Protein AF-A0A9P3JX41-F1 (afdb_monomer)

Nearest PDB structures (foldseek):
  5m6g-assembly1_A  TM=9.478E-01  e=2.295E-30  Saccharopolyspora erythraea D
  8hj8-assembly1_A  TM=9.233E-01  e=1.508E-27  Hordeum vulgare
  8xrv-assembly2_F  TM=9.085E-01  e=3.611E-22  Cellulosimicrobium
  8xrt-assembly2_B  TM=9.098E-01  e=1.487E-21  Cellulosimicrobium
  8xrx-assembly2_C  TM=9.054E-01  e=4.300E-21  Cellulosimicrobium cellulans

Radius of gyration: 18.57 Å; Cα contacts (8 Å, |Δi|>4): 581; chains: 1; bounding box: 45×46×49 Å

Solvent-accessible surface area (backbone atoms only — not comparable to full-atom values): 14270 Å² total; per-residue (Å²): 126,58,70,62,46,51,53,12,52,73,38,70,43,51,59,83,79,49,69,92,63,63,53,45,36,78,48,40,38,25,26,38,30,28,58,93,82,49,55,50,90,92,49,67,65,36,55,64,44,38,23,53,50,44,50,51,52,38,58,37,18,50,68,34,98,80,40,59,70,47,47,41,36,32,57,42,68,33,21,36,69,61,45,60,90,49,65,75,54,70,42,30,32,56,49,36,71,63,69,42,39,68,58,38,18,53,51,28,26,54,32,33,53,57,36,46,66,24,60,39,44,30,33,59,24,40,49,43,31,35,31,73,34,82,71,17,87,61,38,55,50,8,30,34,63,47,44,66,62,21,28,51,38,37,44,24,29,44,46,10,19,54,59,24,77,51,60,91,84,84,52,97,54,65,50,59,27,40,26,16,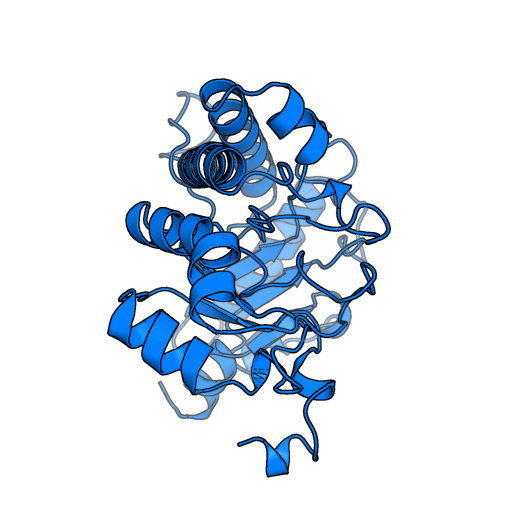44,26,39,44,68,43,55,28,50,14,63,84,16,37,78,65,31,46,18,73,76,56,68,69,57,50,48,69,48,42,38,51,28,54,56,49,32,50,74,76,60,47,42,27,37,27,33,18,71,18,18,50,74,82,43,42,33,82,75,31,57,60,58,65,38,53,42,40,38,59,71,68,53,51,80,56,48,80,41,77,44,88,73,44,73,74,77,44,81,73,52,79,80,70,70,108

Foldseek 3Di:
DDPQLVVLLQDEEEPVVPPPDLCCQVRNHQEYEQEVLRAQPVDPLALV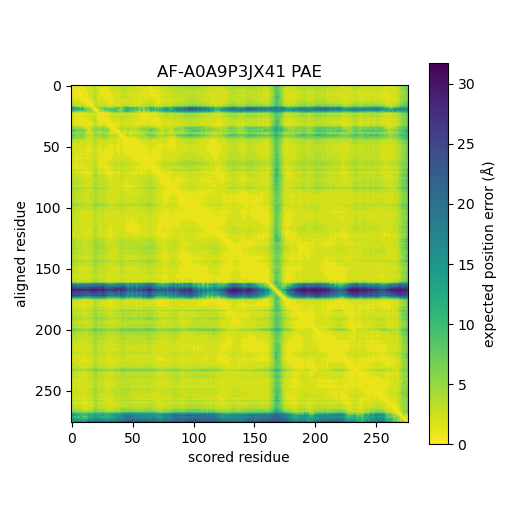SLQVSQVVSQVSNCVHPVSRGHAYEYAQQQASVNGPPTDGHQALCVVLVVLDLQVLLVSLLSRLVSCVSSVHAAYADDALAQAPAPVAPCCSSANYNANVSSLSNRLSSQNSQAAHAPPPDDDDGGRHHQYEYDEPWDQNQADNNDHLHEREDDPVVRCVGTVNSVLSCQVSPHQEYEYGSHHYVPHGRVLPCCRVPVVNCPVSVRDHYYHYDDVSVVVDPDDPVVSD

pLDDT: mean 94.22, std 10.04, range [45.09, 98.88]

Structure (mmCIF, N/CA/C/O backbone):
data_AF-A0A9P3JX41-F1
#
_entry.id   AF-A0A9P3JX41-F1
#
loop_
_atom_site.group_PDB
_atom_site.id
_atom_site.type_symbol
_atom_site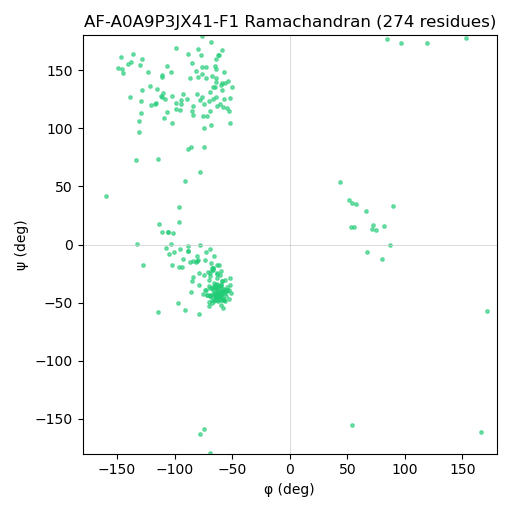.label_atom_id
_atom_site.label_alt_id
_atom_site.label_comp_id
_atom_site.label_asym_id
_atom_site.label_entity_id
_atom_site.label_seq_id
_atom_site.pdbx_PDB_ins_code
_atom_site.Cartn_x
_atom_site.Cartn_y
_atom_site.Cartn_z
_atom_site.occupancy
_atom_site.B_iso_or_equiv
_atom_site.auth_seq_id
_atom_site.auth_comp_id
_atom_site.auth_asym_id
_atom_site.auth_atom_id
_atom_site.pdbx_PDB_model_num
ATOM 1 N N . MET A 1 1 ? -9.250 -15.776 -19.544 1.00 96.69 1 MET A N 1
ATOM 2 C CA . MET A 1 1 ? -8.260 -16.315 -18.594 1.00 96.69 1 MET A CA 1
ATOM 3 C C . MET A 1 1 ? -8.758 -17.656 -18.082 1.00 96.69 1 MET A C 1
ATOM 5 O O . MET A 1 1 ? -9.948 -17.727 -17.771 1.00 96.69 1 MET A O 1
ATOM 9 N N . THR A 1 2 ? -7.908 -18.683 -18.025 1.00 98.25 2 THR A N 1
ATOM 10 C CA . THR A 1 2 ? -8.185 -19.945 -17.311 1.00 98.25 2 THR A CA 1
ATOM 11 C C . THR A 1 2 ? -8.221 -19.707 -15.796 1.00 98.25 2 THR A C 1
ATOM 13 O O . THR A 1 2 ? -7.977 -18.587 -15.342 1.00 98.25 2 THR A O 1
ATOM 16 N N . VAL A 1 3 ? -8.569 -20.726 -15.004 1.00 98.12 3 VAL A N 1
ATOM 17 C CA . VAL A 1 3 ? -8.543 -20.612 -13.536 1.00 98.12 3 VAL A CA 1
ATOM 18 C C . VAL A 1 3 ? -7.112 -20.383 -13.050 1.00 98.12 3 VAL A C 1
ATOM 20 O O . VAL A 1 3 ? -6.885 -19.473 -12.265 1.00 98.12 3 VAL A O 1
ATOM 23 N N . GLU A 1 4 ? -6.145 -21.115 -13.594 1.00 97.88 4 GLU A N 1
ATOM 24 C CA . GLU A 1 4 ? -4.721 -21.010 -13.261 1.00 97.88 4 GLU A CA 1
ATOM 25 C C . GLU A 1 4 ? -4.175 -19.620 -13.597 1.00 97.88 4 GLU A C 1
ATOM 27 O O . GLU A 1 4 ? -3.482 -19.018 -12.786 1.00 97.88 4 GLU A O 1
ATOM 32 N N . GLU A 1 5 ? -4.549 -19.059 -14.753 1.00 98.25 5 GLU A N 1
ATOM 33 C CA . GLU A 1 5 ? -4.181 -17.687 -15.118 1.00 98.25 5 GLU A CA 1
ATOM 34 C C . GLU A 1 5 ? -4.795 -16.661 -14.149 1.00 98.25 5 GLU A C 1
ATOM 36 O O . GLU A 1 5 ? -4.151 -15.668 -13.827 1.00 98.25 5 GLU A O 1
ATOM 41 N N . LYS A 1 6 ? -6.031 -16.872 -13.668 1.00 98.44 6 LYS A N 1
ATOM 42 C CA . LYS A 1 6 ? -6.664 -15.983 -12.673 1.00 98.44 6 LYS A CA 1
ATOM 43 C C . LYS A 1 6 ? -5.990 -16.088 -11.306 1.00 98.44 6 LYS A C 1
ATOM 45 O O . LYS A 1 6 ? -5.730 -15.055 -10.700 1.00 98.44 6 LYS A O 1
ATOM 50 N N . VAL A 1 7 ? -5.692 -17.304 -10.846 1.00 97.88 7 VAL A N 1
ATOM 51 C CA . VAL A 1 7 ? -4.970 -17.546 -9.586 1.00 97.88 7 VAL A CA 1
ATOM 52 C C . VAL A 1 7 ? -3.575 -16.931 -9.652 1.00 97.88 7 VAL A C 1
ATOM 54 O O . VAL A 1 7 ? -3.198 -16.212 -8.735 1.00 97.88 7 VAL A O 1
ATOM 57 N N . GLY A 1 8 ? -2.856 -17.102 -10.765 1.00 97.81 8 GLY A N 1
ATOM 58 C CA . GLY A 1 8 ? -1.552 -16.473 -10.980 1.00 97.81 8 GLY A CA 1
ATOM 59 C C . GLY A 1 8 ? -1.597 -14.950 -10.831 1.00 97.81 8 GLY A C 1
ATOM 60 O O . GLY A 1 8 ? -0.717 -14.373 -10.197 1.00 97.81 8 GLY A O 1
ATOM 61 N N . GLN A 1 9 ? -2.665 -14.292 -11.303 1.00 98.25 9 GLN A N 1
ATOM 62 C CA . GLN A 1 9 ? -2.853 -12.847 -11.106 1.00 98.25 9 GLN A CA 1
ATOM 63 C C . GLN A 1 9 ? -3.113 -12.429 -9.651 1.00 98.25 9 GLN A C 1
ATOM 65 O O . GLN A 1 9 ? -2.898 -11.268 -9.312 1.00 98.25 9 GLN A O 1
ATOM 70 N N . MET A 1 10 ? -3.556 -13.346 -8.790 1.00 97.75 10 MET A N 1
ATOM 71 C CA . MET A 1 10 ? -3.749 -13.105 -7.355 1.00 97.75 10 MET A CA 1
ATOM 72 C C . MET A 1 10 ? -2.485 -13.391 -6.531 1.00 97.75 10 MET A C 1
ATOM 74 O O . MET A 1 10 ? -2.470 -13.130 -5.331 1.00 97.75 10 MET A O 1
ATOM 78 N N . MET A 1 11 ? -1.426 -13.917 -7.155 1.00 96.38 11 MET A N 1
ATOM 79 C CA . MET A 1 11 ? -0.161 -14.217 -6.492 1.00 96.38 11 MET A CA 1
ATOM 80 C C . MET A 1 11 ? 0.808 -13.041 -6.604 1.00 96.38 11 MET A C 1
ATOM 82 O O . MET A 1 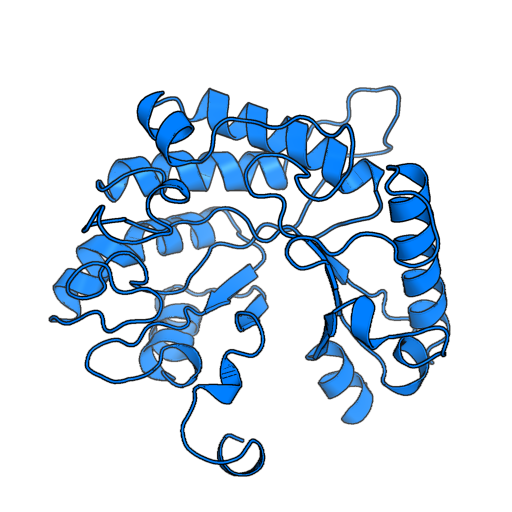11 ? 1.106 -12.556 -7.700 1.00 96.38 11 MET A O 1
ATOM 86 N N . GLN A 1 12 ? 1.355 -12.643 -5.457 1.00 97.56 12 GLN A N 1
ATOM 87 C CA . GLN A 1 12 ? 2.515 -11.770 -5.367 1.00 97.56 12 GLN A CA 1
ATOM 88 C C . GLN A 1 12 ? 3.663 -12.541 -4.718 1.00 97.56 12 GLN A C 1
ATOM 90 O O . GLN A 1 12 ? 3.518 -13.053 -3.611 1.00 97.56 12 GLN A O 1
ATOM 95 N N . ILE A 1 13 ? 4.790 -12.647 -5.421 1.00 95.75 13 ILE A N 1
ATOM 96 C CA . ILE A 1 13 ? 5.937 -13.449 -4.984 1.00 95.75 13 ILE A CA 1
ATOM 97 C C . ILE A 1 13 ? 7.128 -12.538 -4.723 1.00 95.75 13 ILE A C 1
ATOM 99 O O . ILE A 1 13 ? 7.444 -11.670 -5.533 1.00 95.75 13 ILE A O 1
ATOM 103 N N . ASP A 1 14 ? 7.818 -12.732 -3.606 1.00 95.06 14 ASP A N 1
ATOM 104 C CA . ASP A 1 14 ? 9.077 -12.034 -3.377 1.00 95.06 14 ASP A CA 1
ATOM 105 C C . ASP A 1 14 ? 10.126 -12.483 -4.393 1.00 95.06 14 ASP A C 1
ATOM 107 O O . ASP A 1 14 ? 10.293 -13.680 -4.651 1.00 95.06 14 ASP A O 1
ATOM 111 N N . GLN A 1 15 ? 10.862 -11.524 -4.953 1.00 94.44 15 GLN A N 1
ATOM 112 C CA . GLN A 1 15 ? 11.893 -11.796 -5.953 1.00 94.44 15 GLN A CA 1
ATOM 113 C C . GLN A 1 15 ? 12.889 -12.867 -5.497 1.00 94.44 15 GLN A C 1
ATOM 115 O O . GLN A 1 15 ? 13.385 -13.639 -6.322 1.00 94.44 15 GLN A O 1
ATOM 120 N N . ARG A 1 16 ? 13.123 -12.990 -4.182 1.00 92.12 16 ARG A N 1
ATOM 121 C CA . ARG A 1 16 ? 14.070 -13.955 -3.639 1.00 92.12 16 ARG A CA 1
ATOM 122 C C . ARG A 1 16 ? 13.642 -15.402 -3.776 1.00 92.12 16 ARG A C 1
ATOM 124 O O . ARG A 1 16 ? 14.507 -16.271 -3.852 1.00 92.12 16 ARG A O 1
ATOM 131 N N . ALA A 1 17 ? 12.343 -15.656 -3.884 1.00 91.25 17 ALA A N 1
ATOM 132 C CA . ALA A 1 17 ? 11.800 -16.993 -4.079 1.00 91.25 17 ALA A CA 1
ATOM 133 C C . ALA A 1 17 ? 11.793 -17.437 -5.555 1.00 91.25 17 ALA A C 1
ATOM 135 O O . ALA A 1 17 ? 11.611 -18.619 -5.842 1.00 91.25 17 ALA A O 1
ATOM 136 N N . LEU A 1 18 ? 11.985 -16.522 -6.512 1.00 87.44 18 LEU A N 1
ATOM 137 C CA . LEU A 1 18 ? 11.836 -16.837 -7.938 1.00 87.44 18 LEU A CA 1
ATOM 138 C C . LEU A 1 18 ? 13.045 -17.569 -8.540 1.00 87.44 18 LEU A C 1
ATOM 140 O O . LEU A 1 18 ? 12.883 -18.300 -9.521 1.00 87.44 18 LEU A O 1
ATOM 144 N N . GLY A 1 19 ? 14.235 -17.410 -7.952 1.00 74.12 19 GLY A N 1
ATOM 145 C CA . GLY A 1 19 ? 15.479 -17.982 -8.473 1.00 74.12 19 GLY A CA 1
ATOM 146 C C . GLY A 1 19 ? 15.754 -17.597 -9.936 1.00 74.12 19 GLY A C 1
ATOM 147 O O . GLY A 1 19 ? 15.275 -16.581 -10.439 1.00 74.12 19 GLY A O 1
ATOM 148 N N . LEU A 1 20 ? 16.530 -18.423 -10.649 1.00 70.88 20 LEU A N 1
ATOM 149 C CA . LEU A 1 20 ? 16.879 -18.189 -12.062 1.00 70.88 20 LEU A CA 1
ATOM 150 C C . LEU A 1 20 ? 15.868 -18.781 -13.065 1.00 70.88 20 LEU A C 1
ATOM 152 O O . LEU A 1 20 ? 16.005 -18.563 -14.268 1.00 70.88 20 LEU A O 1
ATOM 156 N N . GLY A 1 21 ? 14.861 -19.523 -12.595 1.00 77.50 21 GLY A N 1
ATOM 157 C CA . GLY A 1 21 ? 13.902 -20.234 -13.445 1.00 77.50 21 GLY A CA 1
ATOM 158 C C . GLY A 1 21 ? 12.837 -19.345 -14.100 1.00 77.50 21 GLY A C 1
ATOM 159 O O . GLY A 1 21 ? 12.761 -18.134 -13.876 1.00 77.50 21 GLY A O 1
ATOM 160 N N . ASP A 1 22 ? 11.963 -19.974 -14.889 1.00 84.06 22 ASP A N 1
ATOM 161 C CA . ASP A 1 22 ? 10.832 -19.332 -15.581 1.00 84.06 22 ASP A CA 1
ATOM 162 C C . ASP A 1 22 ? 9.508 -19.461 -14.796 1.00 84.06 22 ASP A C 1
ATOM 164 O O . ASP A 1 22 ? 8.426 -19.507 -15.381 1.00 84.06 22 ASP A O 1
ATOM 168 N N . ASN A 1 23 ? 9.579 -19.479 -13.458 1.00 92.19 23 ASN A N 1
ATOM 169 C CA . ASN A 1 23 ? 8.417 -19.620 -12.566 1.00 92.19 23 ASN A CA 1
ATOM 170 C C . ASN A 1 23 ? 7.326 -18.568 -12.834 1.00 92.19 23 ASN A C 1
ATOM 172 O O . ASN A 1 23 ? 6.144 -18.897 -12.806 1.00 92.19 23 ASN A O 1
ATOM 176 N N . ILE A 1 24 ? 7.708 -17.329 -13.171 1.00 96.06 24 ILE A N 1
ATOM 177 C CA . ILE A 1 24 ? 6.756 -16.273 -13.564 1.00 96.06 24 ILE A CA 1
ATOM 178 C C . ILE A 1 24 ? 5.892 -16.725 -14.750 1.00 96.06 24 ILE A C 1
ATOM 180 O O . ILE A 1 24 ? 4.670 -16.606 -14.707 1.00 96.06 24 ILE A O 1
ATOM 184 N N . THR A 1 25 ? 6.523 -17.264 -15.796 1.00 96.75 25 THR A N 1
ATOM 185 C CA . THR A 1 25 ? 5.834 -17.732 -17.004 1.00 96.75 25 THR A CA 1
ATOM 186 C C . THR A 1 25 ? 5.008 -18.981 -16.714 1.00 96.75 25 THR A C 1
ATOM 188 O O . THR A 1 25 ? 3.866 -19.074 -17.156 1.00 96.75 25 THR A O 1
ATOM 191 N N . ALA A 1 26 ? 5.583 -19.938 -15.977 1.00 95.62 26 ALA A N 1
ATOM 192 C CA . ALA A 1 26 ? 4.968 -21.233 -15.699 1.00 95.62 26 ALA A CA 1
ATOM 193 C C . ALA A 1 26 ? 3.690 -21.119 -14.852 1.00 95.62 26 ALA A C 1
ATOM 195 O O . ALA A 1 26 ? 2.747 -21.876 -15.072 1.00 95.62 26 ALA A O 1
ATOM 196 N N . TYR A 1 27 ? 3.654 -20.161 -13.920 1.00 96.44 27 TYR A N 1
ATOM 197 C CA . TYR A 1 27 ? 2.548 -19.973 -12.976 1.00 96.44 27 TYR A CA 1
ATOM 198 C C . TYR A 1 27 ? 1.726 -18.702 -13.225 1.00 96.44 27 TYR A C 1
ATOM 200 O O . TYR A 1 27 ? 0.891 -18.346 -12.400 1.00 96.44 27 TYR A O 1
ATOM 208 N N . TYR A 1 28 ? 1.934 -18.018 -14.358 1.00 97.56 28 TYR A N 1
ATOM 209 C CA . TYR A 1 28 ? 1.178 -16.817 -14.746 1.00 97.56 28 TYR A CA 1
ATOM 210 C C . TYR A 1 28 ? 1.177 -15.712 -13.671 1.00 97.56 28 TYR A C 1
ATOM 212 O O . TYR A 1 28 ? 0.167 -15.026 -13.482 1.00 97.56 28 TYR A O 1
ATOM 220 N N . ILE A 1 29 ? 2.298 -15.567 -12.955 1.00 97.94 29 ILE A N 1
ATOM 221 C CA . ILE A 1 29 ? 2.428 -14.693 -11.781 1.00 97.94 29 ILE A CA 1
ATOM 222 C C . ILE A 1 29 ? 2.079 -13.245 -12.148 1.00 97.94 29 ILE A C 1
ATOM 224 O O . ILE A 1 29 ? 2.661 -12.675 -13.071 1.00 97.94 29 ILE A O 1
ATOM 228 N N . GLY A 1 30 ? 1.132 -12.654 -11.417 1.00 97.69 30 GLY A N 1
ATOM 229 C CA . GLY A 1 30 ? 0.654 -11.289 -11.644 1.00 97.69 30 GLY A CA 1
ATOM 230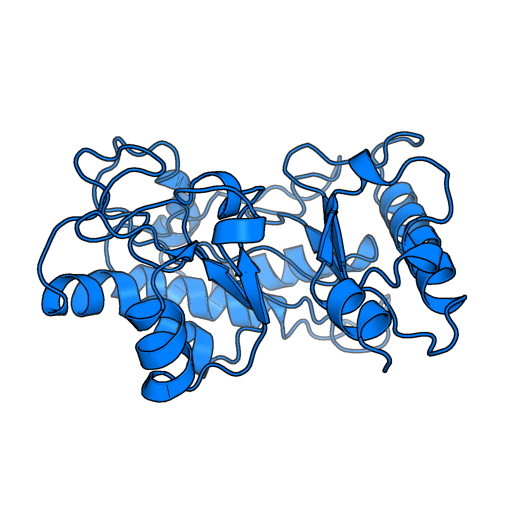 C C . GLY A 1 30 ? 1.509 -10.217 -10.995 1.00 97.69 30 GLY A C 1
ATOM 231 O O . GLY A 1 30 ? 1.577 -9.099 -11.506 1.00 97.69 30 GLY A O 1
ATOM 232 N N . SER A 1 31 ? 2.184 -10.534 -9.890 1.00 98.44 31 SER A N 1
ATOM 233 C CA . SER A 1 31 ? 3.012 -9.556 -9.197 1.00 98.44 31 SER A CA 1
ATOM 234 C C . SER A 1 31 ? 4.272 -10.153 -8.580 1.00 98.44 31 SER A C 1
ATOM 236 O O . SER A 1 31 ? 4.308 -11.299 -8.135 1.00 98.44 31 SER A O 1
ATOM 238 N N . VAL A 1 32 ? 5.322 -9.337 -8.546 1.00 98.00 32 VAL A N 1
ATOM 239 C CA . VAL A 1 32 ? 6.568 -9.611 -7.828 1.00 98.00 32 VAL A CA 1
ATOM 240 C C . VAL A 1 32 ? 6.811 -8.464 -6.857 1.00 98.00 32 VAL A C 1
ATOM 242 O O . VAL A 1 32 ? 6.421 -7.333 -7.151 1.00 98.00 32 VAL A O 1
ATOM 245 N N . LEU A 1 33 ? 7.441 -8.731 -5.716 1.00 97.62 33 LEU A N 1
ATOM 246 C CA . LEU A 1 33 ? 7.858 -7.672 -4.804 1.00 97.62 33 LEU A CA 1
ATOM 247 C C . LEU A 1 33 ? 9.329 -7.755 -4.394 1.00 97.62 33 LEU A C 1
ATOM 249 O O . LEU A 1 33 ? 9.946 -8.822 -4.412 1.00 97.62 33 LEU A O 1
ATOM 253 N N . SER A 1 34 ? 9.843 -6.616 -3.940 1.00 96.38 34 SER A N 1
ATOM 254 C CA . SER A 1 34 ? 11.007 -6.533 -3.063 1.00 96.38 34 SER A CA 1
ATOM 255 C C . SER A 1 34 ? 10.563 -6.090 -1.673 1.00 96.38 34 SER A C 1
ATOM 257 O O . SER A 1 34 ? 10.212 -4.922 -1.492 1.00 96.38 34 SER A O 1
ATOM 259 N N . GLY A 1 35 ? 10.596 -7.001 -0.695 1.00 89.25 35 GLY A N 1
ATOM 260 C CA . GLY A 1 35 ? 10.432 -6.627 0.715 1.00 89.25 35 GLY A CA 1
ATOM 261 C C . GLY A 1 35 ? 11.634 -5.835 1.248 1.00 89.25 35 GLY A C 1
ATOM 262 O O . GLY A 1 35 ? 12.610 -5.599 0.530 1.00 89.25 35 GLY A O 1
ATOM 263 N N . GLY A 1 36 ? 11.601 -5.453 2.528 1.00 87.94 36 GLY A N 1
ATOM 264 C CA . GLY A 1 36 ? 12.732 -4.793 3.194 1.00 87.94 36 GLY A CA 1
ATOM 265 C C . GLY A 1 36 ? 14.049 -5.566 3.025 1.00 87.94 36 GLY A C 1
ATOM 266 O O . GLY A 1 36 ? 14.121 -6.765 3.305 1.00 87.94 36 GLY A O 1
ATOM 267 N N . GLY A 1 37 ? 15.088 -4.890 2.522 1.00 87.94 37 GLY A N 1
ATOM 268 C CA . GLY A 1 37 ? 16.377 -5.514 2.200 1.00 87.94 37 GLY A CA 1
ATOM 269 C C . GLY A 1 37 ? 16.347 -6.429 0.967 1.00 87.94 37 GLY A C 1
ATOM 270 O O . GLY A 1 37 ? 17.269 -7.210 0.756 1.00 87.94 37 GLY A O 1
ATOM 271 N N . GLY A 1 38 ? 15.300 -6.378 0.146 1.00 88.50 38 GLY A N 1
ATOM 272 C CA . GLY A 1 38 ? 15.195 -7.140 -1.095 1.00 88.50 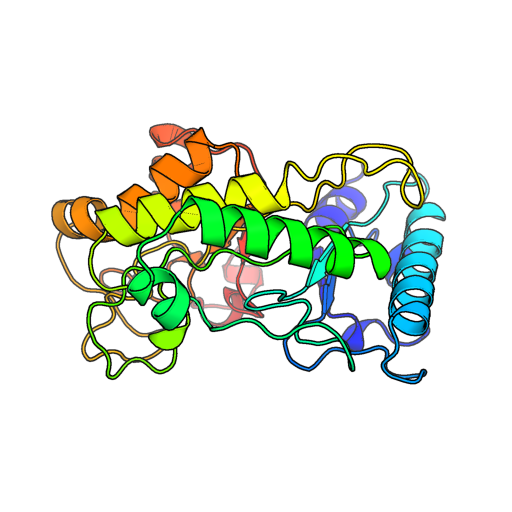38 GLY A CA 1
ATOM 273 C C . GLY A 1 38 ? 15.794 -6.393 -2.285 1.00 88.50 38 GLY A C 1
ATOM 274 O O . GLY A 1 38 ? 15.051 -5.800 -3.058 1.00 88.50 38 GLY A O 1
ATOM 275 N N . TRP A 1 39 ? 17.112 -6.445 -2.480 1.00 92.69 39 TRP A N 1
ATOM 276 C CA . TRP A 1 39 ? 17.781 -5.914 -3.684 1.00 92.69 39 TRP A CA 1
ATOM 277 C C . TRP A 1 39 ? 18.103 -7.031 -4.706 1.00 92.69 39 TRP A C 1
ATOM 279 O O . TRP A 1 39 ? 17.980 -8.215 -4.366 1.00 92.69 39 TRP A O 1
ATOM 289 N N . PRO A 1 40 ? 18.511 -6.704 -5.953 1.00 93.75 40 PRO A N 1
ATOM 290 C CA . PRO A 1 40 ? 18.912 -7.696 -6.951 1.00 93.75 40 PRO A CA 1
ATOM 291 C C . PRO A 1 40 ? 19.986 -8.658 -6.420 1.00 93.75 40 PRO A C 1
ATOM 293 O O . PRO A 1 40 ? 21.106 -8.251 -6.130 1.00 93.75 40 PRO A O 1
ATOM 296 N N . GLN A 1 41 ? 19.668 -9.949 -6.293 1.00 87.75 41 GLN A N 1
ATOM 297 C CA . GLN A 1 41 ? 20.557 -10.909 -5.614 1.00 87.75 41 GLN A CA 1
ATOM 298 C C . GLN A 1 41 ? 21.851 -11.234 -6.362 1.00 87.75 41 GLN A C 1
ATOM 300 O O . GLN A 1 41 ? 22.844 -11.616 -5.748 1.00 87.75 41 GLN A O 1
ATOM 305 N N . TYR A 1 42 ? 21.832 -11.115 -7.688 1.00 86.50 42 TYR A N 1
ATOM 306 C CA . TYR A 1 42 ? 22.934 -11.526 -8.562 1.00 86.50 42 TYR A CA 1
ATOM 307 C C . TYR A 1 42 ? 23.600 -10.336 -9.262 1.00 86.50 42 TYR A C 1
ATOM 309 O O . TYR A 1 42 ? 24.290 -10.512 -10.264 1.00 86.50 42 TYR A O 1
ATOM 317 N N . ALA A 1 43 ? 23.378 -9.122 -8.753 1.00 92.12 43 ALA A N 1
ATOM 318 C CA . ALA A 1 43 ? 23.920 -7.886 -9.299 1.00 92.12 43 ALA A CA 1
ATOM 319 C C . ALA A 1 43 ? 24.222 -6.878 -8.170 1.00 92.12 43 ALA A C 1
ATOM 321 O O . ALA A 1 43 ? 23.698 -7.015 -7.063 1.00 92.12 43 ALA A O 1
ATOM 322 N N . PRO A 1 44 ? 25.066 -5.859 -8.415 1.00 95.69 44 PRO A N 1
ATOM 323 C CA . PRO A 1 44 ? 25.245 -4.757 -7.474 1.00 95.69 44 PRO A CA 1
ATOM 324 C C . PRO A 1 44 ? 23.915 -4.053 -7.172 1.00 95.69 44 PRO A C 1
ATOM 326 O O . PRO A 1 44 ? 23.058 -3.945 -8.046 1.00 95.69 44 PRO A O 1
ATOM 329 N N . ASN A 1 45 ? 23.747 -3.521 -5.959 1.00 97.44 45 ASN A N 1
ATOM 330 C CA . ASN A 1 45 ? 22.584 -2.696 -5.630 1.00 97.44 45 ASN A CA 1
ATOM 331 C C . ASN A 1 45 ? 22.744 -1.310 -6.279 1.00 97.44 45 ASN A C 1
ATOM 333 O O . ASN A 1 45 ? 23.265 -0.391 -5.659 1.00 97.44 45 ASN A O 1
ATOM 337 N N . THR A 1 46 ? 22.371 -1.178 -7.550 1.00 97.94 46 THR A N 1
ATOM 338 C CA . THR A 1 46 ? 22.379 0.089 -8.298 1.00 97.94 46 THR A CA 1
ATOM 339 C C . THR A 1 46 ? 21.036 0.298 -8.995 1.00 97.94 46 THR A C 1
ATOM 341 O O . THR A 1 46 ? 20.381 -0.688 -9.341 1.00 97.94 46 THR A O 1
ATOM 344 N N . PRO A 1 47 ? 20.622 1.547 -9.283 1.00 97.12 47 PRO A N 1
ATOM 345 C CA . PRO A 1 47 ? 19.362 1.804 -9.985 1.00 97.12 47 PRO A CA 1
ATOM 346 C C . PRO A 1 47 ? 19.218 1.036 -11.310 1.00 97.12 47 PRO A C 1
ATOM 348 O O . PRO A 1 47 ? 18.151 0.498 -11.595 1.00 97.12 47 PRO A O 1
ATOM 351 N N . SER A 1 48 ? 20.304 0.916 -12.086 1.00 97.50 48 SER A N 1
ATOM 352 C CA . SER A 1 48 ? 20.315 0.157 -13.343 1.00 97.50 48 SER A CA 1
ATOM 353 C C . SER A 1 48 ? 20.094 -1.341 -13.133 1.00 97.50 48 SER A C 1
ATOM 355 O O . SER A 1 48 ? 19.296 -1.937 -13.843 1.00 97.50 48 SER A O 1
ATOM 357 N N . ALA A 1 49 ? 20.730 -1.945 -12.124 1.00 97.69 49 ALA A N 1
ATOM 358 C CA . ALA A 1 49 ? 20.555 -3.365 -11.826 1.00 97.69 49 ALA A CA 1
ATOM 359 C C . ALA A 1 49 ? 19.125 -3.690 -11.367 1.00 97.69 49 ALA A C 1
ATOM 361 O O . ALA A 1 49 ? 18.612 -4.771 -11.652 1.00 97.69 49 ALA A O 1
ATOM 362 N N . TRP A 1 50 ? 18.468 -2.756 -10.673 1.00 97.75 50 TRP A N 1
ATOM 363 C CA . TRP A 1 50 ? 17.045 -2.876 -10.366 1.00 97.75 50 TRP A CA 1
ATOM 364 C C . TRP A 1 50 ? 16.183 -2.819 -11.629 1.00 97.75 50 TRP A C 1
ATOM 366 O O . TRP A 1 50 ? 15.348 -3.702 -11.813 1.00 97.75 50 TRP A O 1
ATOM 376 N N . ALA A 1 51 ? 16.412 -1.835 -12.506 1.00 97.19 51 ALA A N 1
ATOM 377 C CA . ALA A 1 51 ? 15.688 -1.726 -13.772 1.00 97.19 51 ALA A CA 1
ATOM 378 C C . ALA A 1 51 ? 15.847 -2.996 -14.627 1.00 97.19 51 ALA A C 1
ATOM 380 O O . ALA A 1 51 ? 14.846 -3.579 -15.039 1.00 97.19 51 ALA A O 1
ATOM 381 N N . ASP A 1 52 ? 17.078 -3.495 -14.783 1.00 97.12 52 ASP A N 1
ATOM 382 C CA . ASP A 1 52 ? 17.378 -4.731 -15.515 1.00 97.12 52 ASP A CA 1
ATOM 383 C C . ASP A 1 52 ? 16.655 -5.952 -14.916 1.00 97.12 52 ASP A C 1
ATOM 385 O O . ASP A 1 52 ? 16.136 -6.804 -15.643 1.00 97.12 52 ASP A O 1
ATOM 389 N N . MET A 1 53 ? 16.597 -6.052 -13.582 1.00 96.56 53 MET A N 1
ATOM 390 C CA . MET A 1 53 ? 15.879 -7.123 -12.885 1.00 96.56 53 MET A CA 1
ATOM 391 C C . MET A 1 53 ? 14.368 -7.055 -13.152 1.00 96.56 53 MET A C 1
ATOM 393 O O . MET A 1 53 ? 13.757 -8.077 -13.479 1.00 96.56 53 MET A O 1
ATOM 397 N N . VAL A 1 54 ? 13.760 -5.871 -13.034 1.00 96.94 54 VAL A N 1
ATOM 398 C CA . VAL A 1 54 ? 12.323 -5.683 -13.283 1.00 96.94 54 VAL A CA 1
ATOM 399 C C . VAL A 1 54 ? 11.982 -5.973 -14.748 1.00 96.94 54 VAL A C 1
ATOM 401 O O . VAL A 1 54 ? 11.028 -6.709 -15.013 1.00 96.94 54 VAL A O 1
ATOM 404 N N . ASP A 1 55 ? 12.789 -5.488 -15.694 1.00 97.06 55 ASP A N 1
ATOM 405 C CA . ASP A 1 55 ? 12.625 -5.757 -17.126 1.00 97.06 55 ASP A CA 1
ATOM 406 C C . ASP A 1 55 ? 12.769 -7.251 -17.450 1.00 97.06 55 ASP A C 1
ATOM 408 O O . ASP A 1 55 ? 12.003 -7.795 -18.252 1.00 97.06 55 ASP A O 1
ATOM 412 N N . ASN A 1 56 ? 13.690 -7.962 -16.788 1.00 96.06 56 ASN A N 1
ATOM 413 C CA . ASN A 1 56 ? 13.818 -9.412 -16.936 1.00 96.06 56 ASN A CA 1
ATOM 414 C C . ASN A 1 56 ? 12.541 -10.142 -16.501 1.00 96.06 56 ASN A C 1
ATOM 416 O O . ASN A 1 56 ? 12.051 -11.022 -17.216 1.00 96.06 56 ASN A O 1
ATOM 420 N N . PHE A 1 57 ? 11.980 -9.769 -15.350 1.00 96.88 57 PHE A N 1
ATOM 421 C CA . PHE A 1 57 ? 10.730 -10.353 -14.880 1.00 96.88 57 PHE A CA 1
ATOM 422 C C . PHE A 1 57 ? 9.571 -10.022 -15.826 1.00 96.88 57 PHE A C 1
ATOM 424 O O . PHE A 1 57 ? 8.803 -10.924 -16.173 1.00 96.88 57 PHE A O 1
ATOM 431 N N . GLN A 1 58 ? 9.474 -8.781 -16.318 1.00 97.56 58 GLN A N 1
ATOM 432 C CA . GLN A 1 58 ? 8.469 -8.404 -17.317 1.00 97.56 58 GLN A CA 1
ATOM 433 C C . GLN A 1 58 ? 8.582 -9.251 -18.581 1.00 97.56 58 GLN A C 1
ATOM 435 O O . GLN A 1 58 ? 7.590 -9.806 -19.054 1.00 97.56 58 GLN A O 1
ATOM 440 N N . ALA A 1 59 ? 9.799 -9.425 -19.101 1.00 97.19 59 ALA A N 1
ATOM 441 C CA . ALA A 1 59 ? 10.043 -10.246 -20.278 1.00 97.19 59 ALA A CA 1
ATOM 442 C C . ALA A 1 59 ? 9.589 -11.701 -20.079 1.00 97.19 59 ALA A C 1
ATOM 444 O O . ALA A 1 59 ? 9.151 -12.327 -21.044 1.00 97.19 59 ALA A O 1
ATOM 445 N N . LYS A 1 60 ? 9.651 -12.243 -18.854 1.00 97.19 60 LYS A N 1
ATOM 446 C CA . LYS A 1 60 ? 9.097 -13.566 -18.522 1.00 97.19 60 LYS A CA 1
ATOM 447 C C . LYS A 1 60 ? 7.564 -13.558 -18.549 1.00 97.19 60 LYS A C 1
ATOM 449 O O . LYS A 1 60 ? 6.973 -14.373 -19.254 1.00 97.19 60 LYS A O 1
ATOM 454 N N . ALA A 1 61 ? 6.907 -12.602 -17.888 1.00 97.50 61 ALA A N 1
ATOM 455 C CA . ALA A 1 61 ? 5.440 -12.493 -17.901 1.00 97.50 61 ALA A CA 1
ATOM 456 C C . ALA A 1 61 ? 4.865 -12.347 -19.326 1.00 97.50 61 ALA A C 1
ATOM 458 O O . ALA A 1 61 ? 3.873 -12.990 -19.684 1.00 97.50 61 ALA A O 1
ATOM 459 N N . LEU A 1 62 ? 5.549 -11.593 -20.193 1.00 98.12 62 LEU A N 1
ATOM 460 C CA . LEU A 1 62 ? 5.152 -11.376 -21.589 1.00 98.12 62 LEU A CA 1
ATOM 461 C C . LEU A 1 62 ? 5.354 -12.594 -22.513 1.00 98.12 62 LEU A C 1
ATOM 463 O O . LEU A 1 62 ? 4.906 -12.563 -23.660 1.00 98.12 62 LEU A O 1
ATOM 467 N N . ARG A 1 63 ? 5.978 -13.683 -22.040 1.00 97.56 63 ARG A N 1
ATOM 468 C CA . ARG A 1 63 ? 6.035 -14.971 -22.765 1.00 97.56 63 ARG A CA 1
ATOM 469 C C . ARG A 1 63 ? 4.767 -15.806 -22.595 1.00 97.56 63 ARG A C 1
ATOM 471 O O . ARG A 1 63 ? 4.569 -16.757 -23.349 1.00 97.56 63 ARG A O 1
ATOM 478 N N . THR A 1 64 ? 3.915 -15.481 -21.621 1.00 97.94 64 THR A N 1
ATOM 479 C CA . THR A 1 64 ? 2.657 -16.204 -21.392 1.00 97.94 64 THR A CA 1
ATOM 480 C C . THR A 1 64 ? 1.701 -16.056 -22.579 1.00 97.94 64 THR A C 1
ATOM 482 O O . THR A 1 64 ? 1.786 -15.115 -23.370 1.00 97.94 64 THR A O 1
ATOM 485 N N . ARG A 1 65 ? 0.732 -16.970 -22.696 1.00 97.88 65 ARG A N 1
ATOM 486 C CA . ARG A 1 65 ? -0.265 -16.980 -23.781 1.00 97.88 65 ARG A CA 1
ATOM 487 C C . ARG A 1 65 ? -1.029 -15.656 -23.918 1.00 97.88 65 ARG A C 1
ATOM 489 O O . ARG A 1 65 ? -1.303 -15.233 -25.038 1.00 97.88 65 ARG A O 1
ATOM 496 N N . LEU A 1 66 ? -1.391 -15.030 -22.794 1.00 98.44 66 LEU A N 1
ATOM 497 C CA . LEU A 1 66 ? -2.132 -13.762 -22.764 1.00 98.44 66 LEU A CA 1
ATOM 498 C C . LEU A 1 66 ? -1.238 -12.523 -22.680 1.00 98.44 66 LEU A C 1
ATOM 500 O O . LEU A 1 66 ? -1.742 -11.425 -22.894 1.00 98.44 66 LEU A O 1
ATOM 504 N N . ARG A 1 67 ? 0.060 -12.689 -22.391 1.00 98.25 67 ARG A N 1
ATOM 505 C CA . ARG A 1 67 ? 1.037 -11.595 -22.276 1.00 98.25 67 ARG A CA 1
ATOM 506 C C . ARG A 1 67 ? 0.581 -10.476 -21.334 1.00 98.25 67 ARG A C 1
ATOM 508 O O . ARG A 1 67 ? 0.782 -9.299 -21.625 1.00 98.25 67 ARG A O 1
ATOM 515 N N . ILE A 1 68 ? -0.068 -10.843 -20.230 1.00 98.44 68 ILE A N 1
ATOM 516 C CA . ILE A 1 68 ? -0.457 -9.875 -19.201 1.00 98.44 68 ILE A CA 1
ATOM 517 C C . ILE A 1 68 ? 0.837 -9.406 -18.514 1.00 98.44 68 ILE A C 1
ATOM 519 O O . ILE A 1 68 ? 1.601 -10.263 -18.062 1.00 98.44 68 ILE A O 1
ATOM 523 N N . PRO A 1 69 ? 1.129 -8.092 -18.475 1.00 97.94 69 PRO A N 1
ATOM 524 C CA . PRO A 1 69 ? 2.321 -7.582 -17.807 1.00 97.94 69 PRO A CA 1
ATOM 525 C C . PRO A 1 69 ? 2.211 -7.798 -16.296 1.00 97.94 69 PRO A C 1
ATOM 527 O O . PRO A 1 69 ? 1.124 -7.680 -15.731 1.00 97.94 69 PRO A O 1
ATOM 530 N N . LEU A 1 70 ? 3.335 -8.083 -15.638 1.00 96.38 70 LEU A N 1
ATOM 531 C CA . LEU A 1 70 ? 3.353 -8.168 -14.176 1.00 96.38 70 LEU A CA 1
ATOM 532 C C . LEU A 1 70 ? 3.347 -6.764 -13.559 1.00 96.38 70 LEU A C 1
ATOM 534 O O . LEU A 1 70 ? 3.696 -5.784 -14.215 1.00 96.38 70 LEU A O 1
ATOM 538 N N . VAL A 1 71 ? 3.020 -6.653 -12.276 1.00 97.06 71 VAL A N 1
ATOM 539 C CA . VAL A 1 71 ? 3.251 -5.423 -11.502 1.00 97.06 71 VAL A CA 1
ATOM 540 C C . VAL A 1 71 ? 4.323 -5.681 -10.450 1.00 97.06 71 VAL A C 1
ATOM 542 O O . VAL A 1 71 ? 4.220 -6.637 -9.682 1.00 97.06 71 VAL A O 1
ATOM 545 N N . TYR A 1 72 ? 5.354 -4.833 -10.411 1.00 98.25 72 TYR A N 1
ATOM 546 C CA . TYR A 1 72 ? 6.433 -4.936 -9.428 1.00 98.25 72 TYR A CA 1
ATOM 547 C C . TYR A 1 72 ? 6.207 -3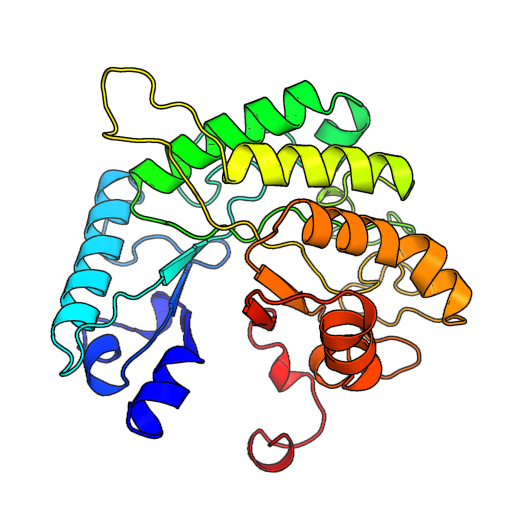.957 -8.271 1.00 98.25 72 TYR A C 1
ATOM 549 O O . TYR A 1 72 ? 6.109 -2.749 -8.513 1.00 98.25 72 TYR A O 1
ATOM 557 N N . GLY A 1 73 ? 6.131 -4.487 -7.048 1.00 98.06 73 GLY A N 1
ATOM 558 C CA . GLY A 1 73 ? 5.943 -3.747 -5.799 1.00 98.06 73 GLY A CA 1
ATOM 559 C C . GLY A 1 73 ? 7.226 -3.585 -4.978 1.00 98.06 73 GLY A C 1
ATOM 560 O O . GLY A 1 73 ? 8.089 -4.463 -4.982 1.00 98.06 73 GLY A O 1
ATOM 561 N N . ALA A 1 74 ? 7.357 -2.480 -4.249 1.00 97.38 74 ALA A N 1
ATOM 562 C CA . ALA A 1 74 ? 8.429 -2.292 -3.272 1.00 97.38 74 ALA A CA 1
ATOM 563 C C . ALA A 1 74 ? 7.990 -1.397 -2.102 1.00 97.38 74 ALA A C 1
ATOM 565 O O . ALA A 1 74 ? 7.159 -0.501 -2.267 1.00 97.38 74 ALA A O 1
ATOM 566 N N . ASP A 1 75 ? 8.597 -1.596 -0.931 1.00 95.62 75 ASP A N 1
ATOM 567 C CA . ASP A 1 75 ? 8.525 -0.630 0.168 1.00 95.62 75 ASP A CA 1
ATOM 568 C C . ASP A 1 75 ? 9.420 0.579 -0.140 1.00 95.62 75 ASP A C 1
ATOM 570 O O . ASP A 1 75 ? 10.638 0.516 0.043 1.00 95.62 75 ASP A O 1
ATOM 574 N N . ALA A 1 76 ? 8.806 1.670 -0.606 1.00 97.06 76 ALA A N 1
ATOM 575 C CA . ALA A 1 76 ? 9.427 2.986 -0.742 1.00 97.06 76 ALA A CA 1
ATOM 576 C C . ALA A 1 76 ? 8.739 3.974 0.218 1.00 97.06 76 ALA A C 1
ATOM 578 O O . ALA A 1 76 ? 7.911 4.783 -0.194 1.00 97.06 76 ALA A O 1
ATOM 579 N N . VAL A 1 77 ? 9.024 3.833 1.517 1.00 97.38 77 VAL A N 1
ATOM 580 C CA . VAL A 1 77 ? 8.252 4.442 2.627 1.00 97.38 77 VAL A CA 1
ATOM 581 C C . VAL A 1 77 ? 8.885 5.708 3.212 1.00 97.38 77 VAL A C 1
ATOM 583 O O . VAL A 1 77 ? 8.316 6.346 4.089 1.00 97.38 77 VAL A O 1
ATOM 586 N N . HIS A 1 78 ? 10.097 6.052 2.777 1.00 98.00 78 HIS A N 1
ATOM 587 C CA . HIS A 1 78 ? 10.784 7.300 3.134 1.00 98.00 78 HIS A CA 1
ATOM 588 C C . HIS A 1 78 ? 11.886 7.620 2.111 1.00 98.00 78 HIS A C 1
ATOM 590 O O . HIS A 1 78 ? 13.011 7.976 2.453 1.00 98.00 78 HIS A O 1
ATOM 596 N N . GLY A 1 79 ? 11.572 7.413 0.833 1.00 97.62 79 GLY A N 1
ATOM 597 C CA . GLY A 1 79 ? 12.556 7.276 -0.243 1.00 97.62 79 GLY A CA 1
ATOM 598 C C . GLY A 1 79 ? 12.441 5.917 -0.919 1.00 97.62 79 GLY A C 1
ATOM 599 O O . GLY A 1 79 ? 11.716 5.049 -0.434 1.00 97.62 79 GLY A O 1
ATOM 600 N N . HIS A 1 80 ? 13.182 5.693 -2.007 1.00 97.62 80 HIS A N 1
ATOM 601 C CA . HIS A 1 80 ? 13.339 4.345 -2.571 1.00 97.62 80 HIS A CA 1
ATOM 602 C C . HIS A 1 80 ? 14.351 3.545 -1.736 1.00 97.62 80 HIS A C 1
ATOM 604 O O . HIS A 1 80 ? 15.438 3.184 -2.181 1.00 97.62 80 HIS A O 1
ATOM 610 N N . ASN A 1 81 ? 14.007 3.339 -0.463 1.00 96.94 81 ASN A N 1
ATOM 611 C CA . ASN A 1 81 ? 14.926 3.047 0.641 1.00 96.94 81 ASN A CA 1
ATOM 612 C C . ASN A 1 81 ? 15.676 1.706 0.547 1.00 96.94 81 ASN A C 1
ATOM 614 O O . ASN A 1 81 ? 16.606 1.475 1.316 1.00 96.94 81 ASN A O 1
ATOM 618 N N . ASN A 1 82 ? 15.307 0.822 -0.382 1.00 96.12 82 ASN A N 1
ATOM 619 C CA . ASN A 1 82 ? 16.056 -0.408 -0.657 1.00 96.12 82 ASN A CA 1
ATOM 620 C C . ASN A 1 82 ? 17.204 -0.207 -1.670 1.00 96.12 82 ASN A C 1
ATOM 622 O O . ASN A 1 82 ? 18.070 -1.078 -1.796 1.00 96.12 82 ASN A O 1
ATOM 626 N N . VAL A 1 83 ? 17.224 0.911 -2.401 1.00 97.62 83 VAL A N 1
ATOM 627 C CA . VAL A 1 83 ? 18.202 1.189 -3.460 1.00 97.62 83 VAL A CA 1
ATOM 628 C C . VAL A 1 83 ? 19.363 1.998 -2.903 1.00 97.62 83 VAL A C 1
ATOM 630 O O . VAL A 1 83 ? 19.189 3.085 -2.353 1.00 97.62 83 VAL A O 1
ATOM 633 N N . LEU A 1 84 ? 20.580 1.484 -3.069 1.00 96.88 84 LEU A N 1
ATOM 634 C CA . LEU A 1 84 ? 21.775 2.198 -2.633 1.00 96.88 84 LEU A CA 1
ATOM 635 C C . LEU A 1 84 ? 21.931 3.507 -3.424 1.00 96.88 84 LEU A C 1
ATOM 637 O O . LEU A 1 84 ? 21.951 3.504 -4.655 1.00 96.88 84 LEU A O 1
ATOM 641 N N . GLY A 1 85 ? 22.080 4.617 -2.700 1.00 95.00 85 GLY A N 1
ATOM 642 C CA . GLY A 1 85 ? 22.229 5.954 -3.279 1.00 95.00 85 GLY A CA 1
ATOM 643 C C . GLY A 1 85 ? 20.913 6.683 -3.569 1.00 95.00 85 GLY A C 1
ATOM 644 O O . GLY A 1 85 ? 20.974 7.823 -4.020 1.00 95.00 85 GLY A O 1
ATOM 645 N N . ALA A 1 86 ? 19.755 6.068 -3.301 1.00 97.69 86 ALA A N 1
ATOM 646 C CA . ALA A 1 86 ? 18.470 6.764 -3.307 1.00 97.69 86 ALA A CA 1
ATOM 647 C C . ALA A 1 86 ? 18.395 7.818 -2.192 1.00 97.69 86 ALA A C 1
ATOM 649 O O . ALA A 1 86 ? 19.051 7.691 -1.149 1.00 97.69 86 ALA A O 1
ATOM 650 N N . THR A 1 87 ? 17.578 8.849 -2.400 1.00 98.38 87 THR A N 1
ATOM 651 C CA . THR A 1 87 ? 17.358 9.877 -1.380 1.00 98.38 87 THR A CA 1
ATOM 652 C C . THR A 1 87 ? 16.573 9.272 -0.219 1.00 98.38 87 THR A C 1
ATOM 654 O O . THR A 1 87 ? 15.541 8.636 -0.427 1.00 98.38 87 THR A O 1
ATOM 657 N N . VAL A 1 88 ? 17.042 9.491 1.012 1.00 98.38 88 VAL A N 1
ATOM 658 C CA . VAL A 1 88 ? 16.343 9.069 2.232 1.00 98.38 88 VAL A CA 1
ATOM 659 C C . VAL A 1 88 ? 15.747 10.297 2.908 1.00 98.38 88 VAL A C 1
ATOM 661 O O . VAL A 1 88 ? 16.470 11.177 3.377 1.00 98.38 88 VAL A O 1
ATOM 664 N N . PHE A 1 89 ? 14.423 10.354 2.948 1.00 98.69 89 PHE A N 1
ATOM 665 C CA . PHE A 1 89 ? 13.650 11.406 3.594 1.00 98.69 89 PHE A CA 1
ATOM 666 C C . PHE A 1 89 ? 13.391 11.073 5.074 1.00 98.69 89 PHE A C 1
ATOM 668 O O . PHE A 1 89 ? 13.552 9.922 5.501 1.00 98.69 89 PHE A O 1
ATOM 675 N N . PRO A 1 90 ? 12.984 12.063 5.892 1.00 98.69 90 PRO A N 1
ATOM 676 C CA . PRO A 1 90 ? 12.444 11.783 7.217 1.00 98.69 90 PRO A CA 1
ATOM 677 C C . PRO A 1 90 ? 11.282 10.784 7.133 1.00 98.69 90 PRO A C 1
ATOM 679 O O . PRO A 1 90 ? 10.450 10.875 6.234 1.00 98.69 90 PRO A O 1
ATOM 682 N N . HIS A 1 91 ? 11.199 9.857 8.089 1.00 98.75 91 HIS A N 1
ATOM 683 C CA . HIS A 1 91 ? 10.011 9.012 8.234 1.00 98.75 91 HIS A CA 1
ATOM 684 C C . HIS A 1 91 ? 8.762 9.847 8.554 1.00 98.75 91 HIS A C 1
ATOM 686 O O . HIS A 1 91 ? 8.866 10.994 9.007 1.00 98.75 91 HIS A O 1
ATOM 692 N N . HIS A 1 92 ? 7.581 9.252 8.360 1.00 98.69 92 HIS A N 1
ATOM 693 C CA . HIS A 1 92 ? 6.294 9.938 8.472 1.00 98.69 92 HIS A CA 1
ATOM 694 C C . HIS A 1 92 ? 6.099 10.701 9.782 1.00 98.69 92 HIS A C 1
ATOM 696 O O . HIS A 1 92 ? 5.550 11.794 9.728 1.00 98.69 92 HIS A O 1
ATOM 702 N N . VAL A 1 93 ? 6.608 10.234 10.930 1.00 98.69 93 VAL A N 1
ATOM 703 C CA . VAL A 1 93 ? 6.485 10.999 12.189 1.00 98.69 93 VAL A CA 1
ATOM 704 C C . VAL A 1 93 ? 7.161 12.372 12.106 1.00 98.69 93 VAL A C 1
ATOM 706 O O . VAL A 1 93 ? 6.650 13.357 12.634 1.00 98.69 93 VAL A O 1
ATOM 709 N N . GLY A 1 94 ? 8.290 12.465 11.396 1.00 98.69 94 GLY A N 1
ATOM 710 C CA . GLY A 1 94 ? 8.983 13.727 11.144 1.00 98.69 94 GLY A CA 1
ATOM 711 C C . GLY A 1 94 ? 8.255 14.594 10.118 1.00 98.69 94 GLY A C 1
ATOM 712 O O . GLY A 1 94 ? 8.164 15.807 10.297 1.00 98.69 94 GLY A O 1
ATOM 713 N N . LEU A 1 95 ? 7.691 13.981 9.075 1.00 98.75 95 LEU A N 1
ATOM 714 C CA . LEU A 1 95 ? 6.886 14.689 8.074 1.00 98.75 95 LEU A CA 1
ATOM 715 C C . LEU A 1 95 ? 5.574 15.227 8.666 1.00 98.75 95 LEU A C 1
ATOM 717 O O . LEU A 1 95 ? 5.191 16.361 8.396 1.00 98.75 95 LEU A O 1
ATOM 721 N N . GLY A 1 96 ? 4.927 14.460 9.541 1.00 98.62 96 GLY A N 1
ATOM 722 C CA . GLY A 1 96 ? 3.748 14.894 10.278 1.00 98.62 96 GLY A CA 1
ATOM 723 C C . GLY A 1 96 ? 4.067 15.990 11.291 1.00 98.62 96 GLY A C 1
ATOM 724 O O . GLY A 1 96 ? 3.312 16.952 11.396 1.00 98.62 96 GLY A O 1
ATOM 725 N N . ALA A 1 97 ? 5.229 15.931 11.954 1.00 98.69 97 ALA A N 1
ATOM 726 C CA . ALA A 1 97 ? 5.707 17.023 12.806 1.00 98.69 97 ALA A CA 1
ATOM 727 C C . ALA A 1 97 ? 5.972 18.326 12.028 1.00 98.69 97 ALA A C 1
ATOM 729 O O . ALA A 1 97 ? 5.840 19.409 12.597 1.00 98.69 97 ALA A O 1
ATOM 730 N N . ALA A 1 98 ? 6.320 18.244 10.738 1.00 98.44 98 ALA A N 1
ATOM 731 C CA . ALA A 1 98 ? 6.431 19.420 9.876 1.00 98.44 98 ALA A CA 1
ATOM 732 C C . ALA A 1 98 ? 5.062 20.042 9.540 1.00 98.44 98 ALA A C 1
ATOM 734 O O . ALA A 1 98 ? 5.011 21.229 9.218 1.00 98.44 98 ALA A O 1
ATOM 735 N N . GLY A 1 99 ? 3.971 19.266 9.614 1.00 98.00 99 GLY A N 1
ATOM 736 C CA . GLY A 1 99 ? 2.597 19.749 9.442 1.00 98.00 99 GLY A CA 1
ATOM 737 C C . GLY A 1 99 ? 2.345 20.432 8.096 1.00 98.00 99 GLY A C 1
ATOM 738 O O . GLY A 1 99 ? 1.631 21.430 8.039 1.00 98.00 99 GLY A O 1
ATOM 739 N N . ASN A 1 100 ? 2.988 19.953 7.027 1.00 98.69 100 ASN A N 1
ATOM 740 C CA . ASN A 1 100 ? 2.975 20.601 5.717 1.00 98.69 100 ASN A CA 1
ATOM 741 C C . ASN A 1 100 ? 2.631 19.594 4.612 1.00 98.69 100 ASN A C 1
ATOM 743 O O . ASN A 1 100 ? 3.503 18.897 4.095 1.00 98.69 100 ASN A O 1
ATOM 747 N N . ALA A 1 101 ? 1.353 19.556 4.233 1.00 98.56 101 ALA A N 1
ATOM 748 C CA . ALA A 1 101 ? 0.836 18.648 3.213 1.00 98.56 101 ALA A CA 1
ATOM 749 C C . ALA A 1 101 ? 1.509 18.859 1.848 1.00 98.56 101 ALA A C 1
ATOM 751 O O . ALA A 1 101 ? 1.857 17.893 1.178 1.00 98.56 101 ALA A O 1
ATOM 752 N N . THR A 1 102 ? 1.761 20.113 1.457 1.00 98.19 102 THR A N 1
ATOM 753 C CA . THR A 1 102 ? 2.452 20.431 0.198 1.00 98.19 102 THR A CA 1
ATOM 754 C C . THR A 1 102 ? 3.851 19.823 0.168 1.00 98.19 102 THR A C 1
ATOM 756 O O . THR A 1 102 ? 4.227 19.208 -0.824 1.00 98.19 102 THR A O 1
ATOM 759 N N . LEU A 1 103 ? 4.599 19.925 1.272 1.00 98.38 103 LEU A N 1
ATOM 760 C CA . LEU A 1 103 ? 5.917 19.299 1.387 1.00 98.38 103 LEU A CA 1
ATOM 761 C C . LEU A 1 103 ? 5.829 17.771 1.257 1.00 98.38 103 LEU A C 1
ATOM 763 O O . LEU A 1 103 ? 6.654 17.174 0.575 1.00 98.38 103 LEU A O 1
ATOM 767 N N . VAL A 1 104 ? 4.842 17.130 1.890 1.00 98.56 104 VAL A N 1
ATOM 768 C CA . VAL A 1 104 ? 4.648 15.672 1.783 1.00 98.56 104 VAL A CA 1
ATOM 769 C C . VAL A 1 104 ? 4.334 15.252 0.343 1.00 98.56 104 VAL A C 1
ATOM 771 O O . VAL A 1 104 ? 4.905 14.276 -0.142 1.00 98.56 104 VAL A O 1
ATOM 774 N N . GLU A 1 105 ? 3.490 16.008 -0.364 1.00 97.81 105 GLU A N 1
ATOM 775 C CA . GLU A 1 105 ? 3.185 15.768 -1.782 1.00 97.81 105 GLU A CA 1
ATOM 776 C C . GLU A 1 105 ? 4.437 15.913 -2.667 1.00 97.81 105 GLU A C 1
ATOM 778 O O . GLU A 1 105 ? 4.698 15.057 -3.514 1.00 97.81 105 GLU A O 1
ATOM 783 N N . GLU A 1 106 ? 5.257 16.945 -2.440 1.00 96.25 106 GLU A N 1
ATOM 784 C CA . GLU A 1 106 ? 6.525 17.163 -3.154 1.00 96.25 106 GLU A CA 1
ATOM 785 C C . GLU A 1 106 ? 7.552 16.054 -2.885 1.00 96.25 106 GLU A C 1
ATOM 787 O O . GLU A 1 106 ? 8.208 15.577 -3.816 1.00 96.25 106 GLU A O 1
ATOM 792 N N . VAL A 1 107 ? 7.668 15.609 -1.628 1.00 97.50 107 VAL A N 1
ATOM 793 C CA . VAL A 1 107 ? 8.517 14.473 -1.240 1.00 97.50 107 VAL A CA 1
ATOM 794 C C . VAL A 1 107 ? 8.062 13.217 -1.977 1.00 97.50 107 VAL A C 1
ATOM 796 O O . VAL A 1 107 ? 8.869 12.594 -2.665 1.00 97.50 107 VAL A O 1
ATOM 799 N N . ALA A 1 108 ? 6.776 12.873 -1.916 1.00 97.38 108 ALA A N 1
ATOM 800 C CA . ALA A 1 108 ? 6.236 11.704 -2.606 1.00 97.38 108 ALA A CA 1
ATOM 801 C C . ALA A 1 108 ? 6.446 11.773 -4.125 1.00 97.38 108 ALA A C 1
ATOM 803 O O . ALA A 1 108 ? 6.835 10.779 -4.735 1.00 97.38 108 ALA A O 1
ATOM 804 N N . ALA A 1 109 ? 6.282 12.949 -4.737 1.00 95.12 109 ALA A N 1
ATOM 805 C CA . ALA A 1 109 ? 6.545 13.144 -6.160 1.00 95.12 109 ALA A CA 1
ATOM 806 C C . ALA A 1 109 ? 8.029 12.956 -6.525 1.00 95.12 109 ALA A C 1
ATOM 808 O O . ALA A 1 109 ? 8.343 12.406 -7.586 1.00 95.12 109 ALA A O 1
ATOM 809 N N . ALA A 1 110 ? 8.958 13.375 -5.660 1.00 94.75 110 ALA A N 1
ATOM 810 C CA . ALA A 1 110 ? 10.383 13.110 -5.840 1.00 94.75 110 ALA A CA 1
ATOM 811 C C . ALA A 1 110 ? 10.688 11.607 -5.738 1.00 94.75 110 ALA A C 1
ATOM 813 O O . ALA A 1 110 ? 11.339 11.049 -6.625 1.00 94.75 110 ALA A O 1
ATOM 814 N N . VAL A 1 111 ? 10.149 10.929 -4.719 1.00 96.50 111 VAL A N 1
ATOM 815 C CA . VAL A 1 111 ? 10.334 9.481 -4.547 1.00 96.50 111 VAL A CA 1
ATOM 816 C C . VAL A 1 111 ? 9.703 8.698 -5.701 1.00 96.50 111 VAL A C 1
ATOM 818 O O . VAL A 1 111 ? 10.304 7.747 -6.193 1.00 96.50 111 VAL A O 1
ATOM 821 N N . ALA A 1 112 ? 8.548 9.121 -6.215 1.00 95.81 112 ALA A N 1
ATOM 822 C CA . ALA A 1 112 ? 7.904 8.505 -7.372 1.00 95.81 112 ALA A CA 1
ATOM 823 C C . ALA A 1 112 ? 8.811 8.497 -8.617 1.00 95.81 112 ALA A C 1
ATOM 825 O O . ALA A 1 112 ? 8.854 7.490 -9.328 1.00 95.81 112 ALA A O 1
ATOM 826 N N . LYS A 1 113 ? 9.592 9.565 -8.853 1.00 93.81 113 LYS A N 1
ATOM 827 C CA . LYS A 1 113 ? 10.605 9.605 -9.928 1.00 93.81 113 LYS A CA 1
ATOM 828 C C . LYS A 1 113 ? 11.714 8.574 -9.695 1.00 93.81 113 LYS A C 1
ATOM 830 O O . LYS A 1 113 ? 12.074 7.855 -10.626 1.00 93.81 113 LYS A O 1
ATOM 835 N N . GLU A 1 114 ? 12.230 8.474 -8.468 1.00 95.19 114 GLU A N 1
ATOM 836 C CA . GLU A 1 114 ? 13.284 7.510 -8.112 1.00 95.19 114 GLU A CA 1
ATOM 837 C C . GLU A 1 114 ? 12.802 6.057 -8.237 1.00 95.19 114 GLU A C 1
ATOM 839 O O . GLU A 1 114 ? 13.479 5.224 -8.840 1.00 95.19 114 GLU A O 1
ATOM 844 N N . VAL A 1 115 ? 11.597 5.758 -7.746 1.00 96.50 115 VAL A N 1
ATOM 845 C CA . VAL A 1 115 ? 10.950 4.447 -7.900 1.00 96.50 115 VAL A CA 1
ATOM 846 C C . VAL A 1 115 ? 10.783 4.120 -9.382 1.00 96.50 115 VAL A C 1
ATOM 848 O O . VAL A 1 115 ? 11.199 3.048 -9.833 1.00 96.50 115 VAL A O 1
ATOM 851 N N . ALA A 1 116 ? 10.267 5.063 -10.175 1.00 93.94 116 ALA A N 1
ATOM 852 C CA . ALA A 1 116 ? 10.040 4.841 -11.595 1.00 93.94 116 ALA A CA 1
ATOM 853 C C . ALA A 1 116 ? 11.325 4.580 -12.392 1.00 93.94 116 ALA A C 1
ATOM 855 O O . ALA A 1 116 ? 11.292 3.773 -13.330 1.00 93.94 116 ALA A O 1
ATOM 856 N N . ALA A 1 117 ? 12.438 5.214 -12.005 1.00 93.50 117 ALA A N 1
ATOM 857 C CA . ALA A 1 117 ? 13.758 5.035 -12.612 1.00 93.50 117 ALA A CA 1
ATOM 858 C C . ALA A 1 117 ? 14.321 3.614 -12.460 1.00 93.50 117 ALA A C 1
ATOM 860 O O . ALA A 1 117 ? 15.208 3.224 -13.212 1.00 93.50 117 ALA A O 1
ATOM 861 N N . THR A 1 118 ? 13.777 2.824 -11.534 1.00 96.31 118 THR A N 1
ATOM 862 C CA . THR A 1 118 ? 14.175 1.427 -11.298 1.00 96.31 118 THR A CA 1
ATOM 863 C C . THR A 1 118 ? 13.217 0.400 -11.908 1.00 96.31 118 THR A C 1
ATOM 865 O O . THR A 1 118 ? 13.295 -0.783 -11.597 1.00 96.31 118 THR A O 1
ATOM 868 N N . GLY A 1 119 ? 12.266 0.841 -12.738 1.00 94.62 119 GLY A N 1
ATOM 869 C CA . GLY A 1 119 ? 11.251 -0.024 -13.357 1.00 94.62 119 GLY A CA 1
ATOM 870 C C . GLY A 1 119 ? 10.066 -0.376 -12.447 1.00 94.62 119 GLY A C 1
ATOM 871 O O . GLY A 1 119 ? 9.034 -0.828 -12.941 1.00 94.62 119 GLY A O 1
ATOM 872 N N . VAL A 1 120 ? 10.154 -0.112 -11.140 1.00 96.44 120 VAL A N 1
ATOM 873 C CA . VAL A 1 120 ? 9.065 -0.333 -10.174 1.00 96.44 120 VAL A CA 1
ATOM 874 C C . VAL A 1 120 ? 7.866 0.577 -10.492 1.00 96.44 120 VAL A C 1
ATOM 876 O O . VAL A 1 120 ? 8.028 1.713 -10.952 1.00 96.44 120 VAL A O 1
ATOM 879 N N . ARG A 1 121 ? 6.643 0.061 -10.297 1.00 95.69 121 ARG A N 1
ATOM 880 C CA . ARG A 1 121 ? 5.378 0.764 -10.616 1.00 95.69 121 ARG A CA 1
ATOM 881 C C . ARG A 1 121 ? 4.334 0.722 -9.497 1.00 95.69 121 ARG A C 1
ATOM 883 O O . ARG A 1 121 ? 3.253 1.283 -9.662 1.00 95.69 121 ARG A O 1
ATOM 890 N N . TRP A 1 122 ? 4.648 0.095 -8.367 1.00 98.19 122 TRP A N 1
ATOM 891 C CA . TRP A 1 122 ? 3.766 -0.019 -7.209 1.00 98.19 122 TRP A CA 1
ATOM 892 C C . TRP A 1 122 ? 4.573 0.191 -5.924 1.00 98.19 122 TRP A C 1
ATOM 894 O O . TRP A 1 122 ? 5.595 -0.463 -5.727 1.00 98.19 122 TRP A O 1
ATOM 904 N N . THR A 1 123 ? 4.135 1.117 -5.068 1.00 98.19 123 THR A N 1
ATOM 905 C CA . THR A 1 123 ? 4.730 1.354 -3.745 1.00 98.19 123 THR A CA 1
ATOM 906 C C . THR A 1 123 ? 3.784 0.929 -2.625 1.00 98.19 123 THR A C 1
ATOM 908 O O . THR A 1 123 ? 2.559 1.072 -2.722 1.00 98.19 123 THR A O 1
ATOM 911 N N . PHE A 1 124 ? 4.352 0.426 -1.534 1.00 98.56 124 PHE A N 1
ATOM 912 C CA . PHE A 1 124 ? 3.626 0.115 -0.306 1.00 98.56 124 PHE A CA 1
ATOM 913 C C . PHE A 1 124 ? 3.617 1.315 0.659 1.00 98.56 124 PHE A C 1
ATOM 915 O O . PHE A 1 124 ? 4.046 1.193 1.803 1.00 98.56 124 PHE A O 1
ATOM 922 N N . SER A 1 125 ? 3.157 2.478 0.186 1.00 98.25 125 SER A N 1
ATOM 923 C CA . SER A 1 125 ? 3.056 3.743 0.938 1.00 98.25 125 SER A CA 1
ATOM 924 C C . SER A 1 125 ? 1.820 4.536 0.473 1.00 98.25 125 SER A C 1
ATOM 926 O O . SER A 1 125 ? 1.436 4.380 -0.698 1.00 98.25 125 SER A O 1
ATOM 928 N N . PRO A 1 126 ? 1.178 5.372 1.318 1.00 98.50 126 PRO A N 1
ATOM 929 C CA . PRO A 1 126 ? 1.492 5.699 2.721 1.00 98.50 126 PRO A CA 1
ATOM 930 C C . PRO A 1 126 ? 1.103 4.630 3.753 1.00 98.50 126 PRO A C 1
ATOM 932 O O . PRO A 1 126 ? 0.094 3.931 3.620 1.00 98.50 126 PRO A O 1
ATOM 935 N N . ALA A 1 127 ? 1.831 4.607 4.873 1.00 97.94 127 ALA A N 1
ATOM 936 C CA . ALA A 1 127 ? 1.279 4.092 6.123 1.00 97.94 127 ALA A CA 1
ATOM 937 C C . ALA A 1 127 ? 0.311 5.141 6.697 1.00 97.94 127 ALA A C 1
ATOM 939 O O . ALA A 1 127 ? 0.716 6.222 7.116 1.00 97.94 127 ALA A O 1
ATOM 940 N N . VAL A 1 128 ? -0.985 4.831 6.689 1.00 98.31 128 VAL A N 1
ATOM 941 C CA . VAL A 1 128 ? -2.064 5.726 7.153 1.00 98.31 128 VAL A CA 1
ATOM 942 C C . VAL A 1 128 ? -2.473 5.435 8.597 1.00 98.31 128 VAL A C 1
ATOM 944 O O . VAL A 1 128 ? -3.571 5.772 9.043 1.00 98.31 128 VAL A O 1
ATOM 947 N N . THR A 1 129 ? -1.592 4.752 9.318 1.00 97.94 129 THR A N 1
ATOM 948 C CA . THR A 1 129 ? -1.762 4.382 10.711 1.00 97.94 129 THR A CA 1
ATOM 949 C C . THR A 1 129 ? -1.957 5.623 11.579 1.00 97.94 129 THR A C 1
ATOM 951 O O . THR A 1 129 ? -1.256 6.614 11.425 1.00 97.94 129 THR A O 1
ATOM 954 N N . VAL A 1 130 ? -2.874 5.545 12.543 1.00 98.69 130 VAL A N 1
ATOM 955 C CA . VAL A 1 130 ? -2.969 6.506 13.651 1.00 98.69 130 VAL A CA 1
ATOM 956 C C . VAL A 1 130 ? -2.350 5.838 14.873 1.00 98.69 130 VAL A C 1
ATOM 958 O O . VAL A 1 130 ? -2.946 4.917 15.433 1.00 98.69 130 VAL A O 1
ATOM 961 N N . CYS A 1 131 ? -1.135 6.246 15.245 1.00 98.38 131 CYS A N 1
ATOM 962 C CA . CYS A 1 131 ? -0.391 5.619 16.339 1.00 98.38 131 CYS A CA 1
ATOM 963 C C . CYS A 1 131 ? -0.819 6.207 17.690 1.00 98.38 131 CYS A C 1
ATOM 965 O O . CYS A 1 131 ? -0.525 7.364 17.984 1.00 98.38 131 CYS A O 1
ATOM 967 N N . LEU A 1 132 ? -1.490 5.406 18.521 1.00 98.06 132 LEU A N 1
ATOM 968 C CA . LEU A 1 132 ? -1.995 5.839 19.831 1.00 98.06 132 LEU A CA 1
ATOM 969 C C . LEU A 1 132 ? -1.060 5.495 20.996 1.00 98.06 132 LEU A C 1
ATOM 971 O O . LEU A 1 132 ? -1.178 6.077 22.074 1.00 98.06 132 LEU A O 1
ATOM 975 N N . ASP A 1 133 ? -0.141 4.550 20.795 1.00 98.19 133 ASP A N 1
ATOM 976 C CA . ASP A 1 133 ? 0.788 4.088 21.822 1.00 98.19 133 ASP A CA 1
ATOM 977 C C . ASP A 1 133 ? 2.228 4.081 21.284 1.00 98.19 133 ASP A C 1
ATOM 979 O O . ASP A 1 133 ? 2.587 3.203 20.495 1.00 98.19 133 ASP A O 1
ATOM 983 N N . PRO A 1 134 ? 3.088 5.027 21.707 1.00 97.81 134 PRO A N 1
ATOM 984 C CA . PRO A 1 134 ? 4.444 5.161 21.178 1.00 97.81 134 PRO A CA 1
ATOM 985 C C . PRO A 1 134 ? 5.385 4.021 21.587 1.00 97.81 134 PRO A C 1
ATOM 987 O O . PRO A 1 134 ? 6.526 3.987 21.132 1.00 97.81 134 PRO A O 1
ATOM 990 N N . ARG A 1 135 ? 4.934 3.070 22.420 1.00 98.50 135 ARG A N 1
ATOM 991 C CA . ARG A 1 135 ? 5.655 1.807 22.643 1.00 98.50 135 ARG A CA 1
ATOM 992 C C . ARG A 1 135 ? 5.672 0.924 21.397 1.00 98.50 135 ARG A C 1
ATOM 994 O O . ARG A 1 135 ? 6.521 0.039 21.303 1.00 98.50 135 ARG A O 1
ATOM 1001 N N . TRP A 1 136 ? 4.758 1.156 20.455 1.00 98.62 136 TRP A N 1
ATOM 1002 C CA . TRP A 1 136 ? 4.706 0.410 19.210 1.00 98.62 136 TRP A CA 1
ATOM 1003 C C . TRP A 1 136 ? 5.918 0.689 18.331 1.00 98.62 136 TRP A C 1
ATOM 1005 O O . TRP A 1 136 ? 6.210 1.831 17.974 1.00 98.62 136 TRP A O 1
ATOM 1015 N N . GLY A 1 137 ? 6.605 -0.384 17.936 1.00 98.31 137 GLY A N 1
ATOM 1016 C CA . GLY A 1 137 ? 7.855 -0.312 17.181 1.00 98.31 137 GLY A CA 1
ATOM 1017 C C . GLY A 1 137 ? 7.735 0.369 15.818 1.00 98.31 137 GLY A C 1
ATOM 1018 O O . GLY A 1 137 ? 8.751 0.796 15.289 1.00 98.31 137 GLY A O 1
ATOM 1019 N N . ARG A 1 138 ? 6.520 0.513 15.271 1.00 98.25 138 ARG A N 1
ATOM 1020 C CA . ARG A 1 138 ? 6.249 1.157 13.975 1.00 98.25 138 ARG A CA 1
ATOM 1021 C C . ARG A 1 138 ? 5.626 2.547 14.108 1.00 98.25 138 ARG A C 1
ATOM 1023 O O . ARG A 1 138 ? 5.189 3.130 13.124 1.00 98.25 138 ARG A O 1
ATOM 1030 N N . CYS A 1 139 ? 5.600 3.124 15.312 1.00 98.38 139 CYS A N 1
ATOM 1031 C CA . CYS A 1 139 ? 5.002 4.444 15.524 1.00 98.38 139 CYS A CA 1
ATOM 1032 C C . CYS A 1 139 ? 5.689 5.550 14.695 1.00 98.38 139 CYS A C 1
ATOM 1034 O O . CYS A 1 139 ? 5.046 6.526 14.324 1.00 98.38 139 CYS A O 1
ATOM 1036 N N . TYR A 1 140 ? 6.970 5.374 14.338 1.00 98.69 140 TYR A N 1
ATOM 1037 C CA . TYR A 1 140 ? 7.697 6.291 13.453 1.00 98.69 140 TYR A CA 1
ATOM 1038 C C . TYR A 1 140 ? 7.175 6.298 12.002 1.00 98.69 140 TYR A C 1
ATOM 1040 O O . TYR A 1 140 ? 7.397 7.271 11.280 1.00 98.69 140 TYR A O 1
ATOM 1048 N N . GLU A 1 141 ? 6.481 5.236 11.577 1.00 98.56 141 GLU A N 1
ATOM 1049 C CA . GLU A 1 141 ? 5.836 5.129 10.262 1.00 98.56 141 GLU A CA 1
ATOM 1050 C C . GLU A 1 141 ? 4.483 5.850 10.218 1.00 98.56 141 GLU A C 1
ATOM 1052 O O . GLU A 1 141 ? 3.927 6.019 9.138 1.00 98.56 141 GLU A O 1
ATOM 1057 N N . SER A 1 142 ? 3.953 6.295 11.360 1.00 98.56 142 SER A N 1
ATOM 1058 C CA . SER A 1 142 ? 2.748 7.120 11.419 1.00 98.56 142 SER A CA 1
ATOM 1059 C C . SER A 1 142 ? 3.088 8.601 11.270 1.00 98.56 142 SER A C 1
ATOM 1061 O O . SER A 1 142 ? 4.056 9.075 11.860 1.00 98.56 142 SER A O 1
ATOM 1063 N N . PHE A 1 143 ? 2.236 9.367 10.584 1.00 98.81 143 PHE A N 1
ATOM 1064 C CA . PHE A 1 143 ? 2.304 10.834 10.602 1.00 98.81 143 PHE A CA 1
ATOM 1065 C C . PHE A 1 143 ? 1.972 11.437 11.977 1.00 98.81 143 PHE A C 1
ATOM 1067 O O . PHE A 1 143 ? 2.342 12.571 12.266 1.00 98.81 143 PHE A O 1
ATOM 1074 N N . GLY A 1 144 ? 1.289 10.699 12.852 1.00 98.31 144 GLY A N 1
ATOM 1075 C CA . GLY A 1 144 ? 1.010 11.152 14.211 1.00 98.31 144 GLY A CA 1
ATOM 1076 C C . GLY A 1 144 ? -0.047 10.330 14.942 1.00 98.31 144 GLY A C 1
ATOM 1077 O O . GLY A 1 144 ? -0.349 9.188 14.591 1.00 98.31 144 GLY A O 1
ATOM 1078 N N . ALA A 1 145 ? -0.604 10.927 15.993 1.00 98.19 145 ALA A N 1
ATOM 1079 C CA . ALA A 1 145 ? -1.687 10.346 16.788 1.00 98.19 145 ALA A CA 1
ATOM 1080 C C . ALA A 1 145 ? -3.056 10.991 16.501 1.00 98.19 145 ALA A C 1
ATOM 1082 O O . ALA A 1 145 ? -4.073 10.512 16.996 1.00 98.19 145 ALA A O 1
ATOM 1083 N N . ASP A 1 146 ? -3.089 12.075 15.719 1.00 98.62 146 ASP A N 1
ATOM 1084 C CA . ASP A 1 146 ? -4.318 12.771 15.340 1.00 98.62 146 ASP A CA 1
ATOM 1085 C C . ASP A 1 146 ? -4.835 12.262 13.979 1.00 98.62 146 ASP A C 1
ATOM 1087 O O . ASP A 1 146 ? -4.114 12.372 12.981 1.00 98.62 146 ASP A O 1
ATOM 1091 N N . PRO A 1 147 ? -6.069 11.724 13.897 1.00 98.62 147 PRO A N 1
ATOM 1092 C CA . PRO A 1 147 ? -6.632 11.233 12.641 1.00 98.62 147 PRO A CA 1
ATOM 1093 C C . PRO A 1 147 ? -6.729 12.295 11.542 1.00 98.62 147 PRO A C 1
ATOM 1095 O O . PRO A 1 147 ? -6.615 11.951 10.366 1.00 98.62 147 PRO A O 1
ATOM 1098 N N . GLY A 1 148 ? -6.941 13.567 11.895 1.00 98.81 148 GLY A N 1
ATOM 1099 C CA . GLY A 1 148 ? -7.029 14.671 10.940 1.00 98.81 148 GLY A CA 1
ATOM 1100 C C . GLY A 1 148 ? -5.687 14.937 10.267 1.00 98.81 148 GLY A C 1
ATOM 1101 O O . GLY A 1 148 ? -5.610 14.916 9.040 1.00 98.81 148 GLY A O 1
ATOM 1102 N N . LEU A 1 149 ? -4.622 15.074 11.064 1.00 98.81 149 LEU A N 1
ATOM 1103 C CA . LEU A 1 149 ? -3.251 15.226 10.570 1.00 98.81 149 LEU A CA 1
ATOM 1104 C C . LEU A 1 149 ? -2.838 14.041 9.688 1.00 98.81 149 LEU A C 1
ATOM 1106 O O . LEU A 1 149 ? -2.331 14.240 8.586 1.00 98.81 149 LEU A O 1
ATOM 1110 N N . VAL A 1 150 ? -3.079 12.807 10.147 1.00 98.88 150 VAL A N 1
ATOM 1111 C CA . VAL A 1 150 ? -2.751 11.598 9.371 1.00 98.88 150 VAL A CA 1
ATOM 1112 C C . VAL A 1 150 ? -3.506 11.587 8.042 1.00 98.88 150 VAL A C 1
ATOM 1114 O O . VAL A 1 150 ? -2.913 11.290 7.008 1.00 98.88 150 VAL A O 1
ATOM 1117 N N . THR A 1 151 ? -4.789 11.957 8.046 1.00 98.88 151 THR A N 1
ATOM 1118 C CA . THR A 1 151 ? -5.607 12.049 6.828 1.00 98.88 151 THR A CA 1
ATOM 1119 C C . THR A 1 151 ? -5.048 13.086 5.849 1.00 98.88 151 THR A C 1
ATOM 1121 O O . THR A 1 151 ? -4.899 12.803 4.659 1.00 98.88 151 THR A O 1
ATOM 1124 N N . GLU A 1 152 ? -4.713 14.282 6.333 1.00 98.81 152 GLU A N 1
ATOM 1125 C CA . GLU A 1 152 ? -4.187 15.366 5.501 1.00 98.81 152 GLU A CA 1
ATOM 1126 C C . GLU A 1 152 ? -2.845 14.988 4.855 1.00 98.81 152 GLU A C 1
ATOM 1128 O O . GLU A 1 152 ? -2.690 15.105 3.639 1.00 98.81 152 GLU A O 1
ATOM 1133 N N . MET A 1 153 ? -1.898 14.466 5.641 1.00 98.88 153 MET A N 1
ATOM 1134 C CA . MET A 1 153 ? -0.576 14.093 5.130 1.00 98.88 153 MET A CA 1
ATOM 1135 C C . MET A 1 153 ? -0.643 12.881 4.191 1.00 98.88 153 MET A C 1
ATOM 1137 O O . MET A 1 153 ? -0.047 12.902 3.115 1.00 98.88 153 MET A O 1
ATOM 1141 N N . ALA A 1 154 ? -1.413 11.844 4.540 1.00 98.50 154 ALA A N 1
ATOM 1142 C CA . ALA A 1 154 ? -1.533 10.641 3.717 1.00 98.50 154 ALA A CA 1
ATOM 1143 C C . ALA A 1 154 ? -2.162 10.921 2.345 1.00 98.50 154 ALA A C 1
ATOM 1145 O O . ALA A 1 154 ? -1.713 10.381 1.335 1.00 98.50 154 ALA A O 1
ATOM 1146 N N . THR A 1 155 ? -3.195 11.768 2.285 1.00 98.44 155 THR A N 1
ATOM 1147 C CA . THR A 1 155 ? -3.815 12.143 1.001 1.00 98.44 155 THR A CA 1
ATOM 1148 C C . THR A 1 155 ? -2.861 12.949 0.124 1.00 98.44 155 THR A C 1
ATOM 1150 O O . THR A 1 155 ? -2.823 12.737 -1.087 1.00 98.44 155 THR A O 1
ATOM 1153 N N . ALA A 1 156 ? -2.043 13.818 0.723 1.00 98.38 156 ALA A N 1
ATOM 1154 C CA . ALA A 1 156 ? -0.989 14.532 0.014 1.00 98.38 156 ALA A CA 1
ATOM 1155 C C . ALA A 1 156 ? 0.077 13.582 -0.552 1.00 98.38 156 ALA A C 1
ATOM 1157 O O . ALA A 1 156 ? 0.439 13.689 -1.723 1.00 98.38 156 ALA A O 1
ATOM 1158 N N . GLU A 1 157 ? 0.511 12.591 0.231 1.00 98.50 157 GLU A N 1
ATOM 1159 C CA . GLU A 1 157 ? 1.456 11.580 -0.247 1.00 98.50 157 GLU A CA 1
ATOM 1160 C C . GLU A 1 157 ? 0.871 10.767 -1.417 1.00 98.50 157 GLU A C 1
ATOM 1162 O O . GLU A 1 157 ? 1.519 10.601 -2.450 1.00 98.50 157 GLU A O 1
ATOM 1167 N N . ILE A 1 158 ? -0.390 10.325 -1.303 1.00 98.25 158 ILE A N 1
ATOM 1168 C CA . ILE A 1 158 ? -1.118 9.604 -2.365 1.00 98.25 158 ILE A CA 1
ATOM 1169 C C . ILE A 1 158 ? -1.146 10.410 -3.670 1.00 98.25 158 ILE A C 1
ATOM 1171 O O . ILE A 1 158 ? -0.878 9.850 -4.737 1.00 98.25 158 ILE A O 1
ATOM 1175 N N . ARG A 1 159 ? -1.423 11.719 -3.609 1.00 96.62 159 ARG A N 1
ATOM 1176 C CA . ARG A 1 159 ? -1.386 12.589 -4.795 1.00 96.62 159 ARG A CA 1
ATOM 1177 C C . ARG A 1 159 ? 0.006 12.656 -5.413 1.00 96.62 159 ARG A C 1
ATOM 1179 O O . ARG A 1 159 ? 0.121 12.514 -6.632 1.00 96.62 159 ARG A O 1
ATOM 1186 N N . GLY A 1 160 ? 1.047 12.805 -4.595 1.00 95.69 160 GLY A N 1
ATOM 1187 C CA . GLY A 1 160 ? 2.432 12.864 -5.066 1.00 95.69 160 GLY A CA 1
ATOM 1188 C C . GLY A 1 160 ? 2.876 11.586 -5.785 1.00 95.69 160 GLY A C 1
ATOM 1189 O O . GLY A 1 160 ? 3.555 11.664 -6.807 1.00 95.69 160 GLY A O 1
ATOM 1190 N N . TRP A 1 161 ? 2.406 10.414 -5.340 1.00 95.81 161 TRP A N 1
ATOM 1191 C CA . TRP A 1 161 ? 2.653 9.136 -6.024 1.00 95.81 161 TRP A CA 1
ATOM 1192 C C . TRP A 1 161 ? 2.012 9.046 -7.417 1.00 95.81 161 TRP A C 1
ATOM 1194 O O . TRP A 1 161 ? 2.596 8.472 -8.341 1.00 95.81 161 TRP A O 1
ATOM 1204 N N . MET A 1 162 ? 0.808 9.600 -7.580 1.00 91.81 162 MET A N 1
ATOM 1205 C CA . MET A 1 162 ? 0.011 9.452 -8.805 1.00 91.81 162 MET A CA 1
ATOM 1206 C C . MET A 1 162 ? 0.215 10.580 -9.822 1.00 91.81 162 MET A C 1
ATOM 1208 O O . MET A 1 162 ? -0.140 10.420 -10.993 1.00 91.81 162 MET A O 1
ATOM 1212 N N . LYS A 1 163 ? 0.738 11.733 -9.396 1.00 77.50 163 LYS A N 1
ATOM 1213 C CA . LYS A 1 163 ? 0.768 12.948 -10.213 1.00 77.50 163 LYS A CA 1
ATOM 1214 C C . LYS A 1 163 ? 2.134 13.616 -10.186 1.00 77.50 163 LYS A C 1
ATOM 1216 O O . LYS A 1 163 ? 2.300 14.713 -9.662 1.00 77.50 163 LYS A O 1
ATOM 1221 N N . VAL A 1 164 ? 3.097 12.998 -10.857 1.00 70.19 164 VAL A N 1
ATOM 1222 C CA . VAL A 1 164 ? 4.369 13.654 -11.153 1.00 70.19 164 VAL A CA 1
ATOM 1223 C C . VAL A 1 164 ? 4.306 14.270 -12.553 1.00 70.19 164 VAL A C 1
ATOM 1225 O O . VAL A 1 164 ? 4.191 13.522 -13.532 1.00 70.19 164 VAL A O 1
ATOM 1228 N N . PRO A 1 165 ? 4.388 15.607 -12.690 1.00 62.59 165 PRO A N 1
ATOM 1229 C CA . PRO A 1 165 ? 4.488 16.254 -13.991 1.00 62.59 165 PRO A CA 1
ATOM 1230 C C . PRO A 1 165 ? 5.691 15.719 -14.768 1.00 62.59 165 PRO A C 1
ATOM 1232 O O . PRO 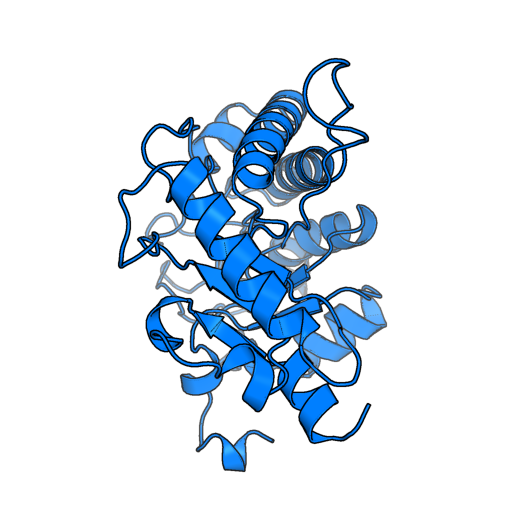A 1 165 ? 6.767 15.519 -14.200 1.00 62.59 165 PRO A O 1
ATOM 1235 N N . SER A 1 166 ? 5.527 15.496 -16.074 1.00 56.91 166 SER A N 1
ATOM 1236 C CA . SER A 1 166 ? 6.684 15.235 -16.924 1.00 56.91 166 SER A CA 1
ATOM 1237 C C . SER A 1 166 ? 7.513 16.515 -17.022 1.00 56.91 166 SER A C 1
ATOM 1239 O O . SER A 1 166 ? 7.161 17.438 -17.762 1.00 56.91 166 SER A O 1
ATOM 1241 N N . ASP A 1 167 ? 8.619 16.588 -16.297 1.00 54.31 167 ASP A N 1
ATOM 1242 C CA . ASP A 1 167 ? 9.625 17.598 -16.587 1.00 54.31 167 ASP A CA 1
ATOM 1243 C C . ASP A 1 167 ? 10.245 17.194 -17.929 1.00 54.31 167 ASP A C 1
ATOM 1245 O O . ASP A 1 167 ? 10.809 16.102 -18.064 1.00 54.31 167 ASP A O 1
ATOM 1249 N N . ALA A 1 168 ? 10.056 18.028 -18.952 1.00 45.09 168 ALA A N 1
ATOM 1250 C CA . ALA A 1 168 ? 10.567 17.798 -20.297 1.00 45.09 168 ALA A CA 1
ATOM 1251 C C . ALA A 1 168 ? 12.075 17.488 -20.244 1.00 45.09 168 ALA A C 1
ATOM 1253 O O . ALA A 1 168 ? 12.892 18.379 -20.022 1.00 45.09 168 ALA A O 1
ATOM 1254 N N . GLY A 1 169 ? 12.442 16.217 -20.420 1.00 47.44 169 GLY A N 1
ATOM 1255 C CA . GLY A 1 169 ? 13.841 15.799 -20.410 1.00 47.44 169 GLY A CA 1
ATOM 1256 C C . GLY A 1 169 ? 14.048 14.289 -20.418 1.00 47.44 169 GLY A C 1
ATOM 1257 O O . GLY A 1 169 ? 14.672 13.787 -21.344 1.00 47.44 169 GLY A O 1
ATOM 1258 N N . ASN A 1 170 ? 13.502 13.557 -19.435 1.00 49.94 170 ASN A N 1
ATOM 1259 C CA . ASN A 1 170 ? 13.934 12.168 -19.183 1.00 49.94 170 ASN A CA 1
ATOM 1260 C C . ASN A 1 170 ? 12.822 11.102 -19.136 1.00 49.94 170 ASN A C 1
ATOM 1262 O O . ASN A 1 170 ? 13.130 9.924 -19.292 1.00 49.94 170 ASN A O 1
ATOM 1266 N N . PHE A 1 171 ? 11.548 11.474 -18.967 1.00 52.00 171 PHE A N 1
ATOM 1267 C CA . PHE A 1 171 ? 10.425 10.526 -18.976 1.00 52.00 171 PHE A CA 1
ATOM 1268 C C . PHE A 1 171 ? 9.327 10.992 -19.943 1.00 52.00 171 PHE A C 1
ATOM 1270 O O . PHE A 1 171 ? 8.829 12.111 -19.798 1.00 52.00 171 PHE A O 1
ATOM 1277 N N . PRO A 1 172 ? 8.923 10.176 -20.934 1.00 49.97 172 PRO A N 1
ATOM 1278 C CA . PRO A 1 172 ? 7.742 10.477 -21.729 1.00 49.97 172 PRO A CA 1
ATOM 1279 C C . PRO A 1 172 ? 6.478 10.255 -20.880 1.00 49.97 172 PRO A C 1
ATOM 1281 O O . PRO A 1 172 ? 6.123 9.119 -20.574 1.00 49.97 172 PRO A O 1
ATOM 1284 N N . GLY A 1 173 ? 5.785 11.342 -20.526 1.00 59.56 173 GLY A N 1
ATOM 1285 C CA . GLY A 1 173 ? 4.511 11.315 -19.794 1.00 59.56 173 GLY A CA 1
ATOM 1286 C C . GLY A 1 173 ? 4.630 11.513 -18.278 1.00 59.56 173 GLY A C 1
ATOM 1287 O O . GLY A 1 173 ? 5.726 11.596 -17.727 1.00 59.56 173 GLY A O 1
ATOM 1288 N N . ASN A 1 174 ? 3.480 11.635 -17.607 1.00 70.44 174 ASN A N 1
ATOM 1289 C CA . ASN A 1 174 ? 3.418 11.760 -16.148 1.00 70.44 174 ASN A CA 1
ATOM 1290 C C . ASN A 1 174 ? 3.889 10.454 -15.492 1.00 70.44 174 ASN A C 1
ATOM 1292 O O . ASN A 1 174 ? 3.466 9.372 -15.909 1.00 70.44 174 ASN A O 1
ATOM 1296 N N . VAL A 1 175 ? 4.729 10.545 -14.458 1.00 81.31 175 VAL A N 1
ATOM 1297 C CA . VAL A 1 175 ? 5.097 9.365 -13.665 1.00 81.31 175 VAL A CA 1
ATOM 1298 C C . VAL A 1 175 ? 3.945 9.049 -12.714 1.00 81.31 175 VAL A C 1
ATOM 1300 O O . VAL A 1 175 ? 3.510 9.903 -11.943 1.00 81.31 175 VAL A O 1
ATOM 1303 N N . PHE A 1 176 ? 3.454 7.815 -12.803 1.00 91.69 176 PHE A N 1
ATOM 1304 C CA . PHE A 1 176 ? 2.435 7.252 -11.927 1.00 91.69 176 PHE A CA 1
ATOM 1305 C C . PHE A 1 176 ? 3.018 6.017 -11.243 1.00 91.69 176 PHE A C 1
ATOM 1307 O O . PHE A 1 176 ? 3.395 5.051 -11.913 1.00 91.69 176 PHE A O 1
ATOM 1314 N N . ILE A 1 177 ? 3.071 6.047 -9.916 1.00 96.12 177 ILE A N 1
ATOM 1315 C CA . ILE A 1 177 ? 3.338 4.884 -9.076 1.00 96.12 177 ILE A CA 1
ATOM 1316 C C . ILE A 1 177 ? 2.046 4.570 -8.333 1.00 96.12 177 ILE A C 1
ATOM 1318 O O . ILE A 1 177 ? 1.484 5.449 -7.689 1.00 96.12 177 ILE A O 1
ATOM 1322 N N . ALA A 1 178 ? 1.566 3.329 -8.417 1.00 97.75 178 ALA A N 1
ATOM 1323 C CA . ALA A 1 178 ? 0.370 2.908 -7.695 1.00 97.75 178 ALA A CA 1
ATOM 1324 C C . ALA A 1 178 ? 0.617 3.007 -6.172 1.00 97.75 178 ALA A C 1
ATOM 1326 O O . ALA A 1 178 ? 1.532 2.335 -5.693 1.00 97.75 178 ALA A O 1
ATOM 1327 N N . PRO A 1 179 ? -0.143 3.813 -5.405 1.00 98.38 179 PRO A N 1
ATOM 1328 C CA . PRO A 1 179 ? 0.005 3.893 -3.953 1.00 98.38 179 PRO A CA 1
ATOM 1329 C C . PRO A 1 179 ? -0.783 2.796 -3.229 1.00 98.38 179 PRO A C 1
ATOM 1331 O O . PRO A 1 179 ? -1.798 2.298 -3.734 1.00 98.38 179 PRO A O 1
ATOM 1334 N N . THR A 1 180 ? -0.343 2.471 -2.011 1.00 98.88 180 THR A N 1
ATOM 1335 C CA . THR A 1 180 ? -1.002 1.512 -1.114 1.00 98.88 180 THR A CA 1
ATOM 1336 C C . THR A 1 180 ? -1.209 2.127 0.261 1.00 98.88 180 THR A C 1
ATOM 1338 O O . THR A 1 180 ? -0.239 2.320 0.986 1.00 98.88 180 THR A O 1
ATOM 1341 N N . ALA A 1 181 ? -2.459 2.364 0.660 1.00 98.81 181 ALA A N 1
ATOM 1342 C CA . ALA A 1 181 ? -2.749 2.755 2.038 1.00 98.81 181 ALA A CA 1
ATOM 1343 C C . ALA A 1 181 ? -2.662 1.526 2.962 1.00 98.81 181 ALA A C 1
ATOM 1345 O O . ALA A 1 181 ? -3.306 0.503 2.694 1.00 98.81 181 ALA A O 1
ATOM 1346 N N . LYS A 1 182 ? -1.868 1.610 4.037 1.00 98.75 182 LYS A N 1
ATOM 1347 C CA . LYS A 1 182 ? -1.629 0.480 4.956 1.00 98.75 182 LYS A CA 1
ATOM 1348 C C . LYS A 1 182 ? -1.562 0.875 6.446 1.00 98.75 182 LYS A C 1
ATOM 1350 O O . LYS A 1 182 ? -1.242 2.020 6.739 1.00 98.75 182 LYS A O 1
ATOM 1355 N N . HIS A 1 183 ? -1.848 -0.015 7.405 1.00 98.75 183 HIS A N 1
ATOM 1356 C CA . HIS A 1 183 ? -2.411 -1.369 7.241 1.00 98.75 183 HIS A CA 1
ATOM 1357 C C . HIS A 1 183 ? -3.851 -1.429 7.773 1.00 98.75 183 HIS A C 1
ATOM 1359 O O . HIS A 1 183 ? -4.150 -0.947 8.866 1.00 98.75 183 HIS A O 1
ATOM 1365 N N . TYR A 1 184 ? -4.770 -1.972 6.976 1.00 98.81 184 TYR A N 1
ATOM 1366 C CA . TYR A 1 184 ? -6.215 -1.912 7.191 1.00 98.81 184 TYR A CA 1
ATOM 1367 C C . TYR A 1 184 ? -6.686 -3.016 8.158 1.00 98.81 184 TYR A C 1
ATOM 1369 O O . TYR A 1 184 ? -6.524 -4.197 7.865 1.00 98.81 184 TYR A O 1
ATOM 1377 N N . LEU A 1 185 ? -7.283 -2.706 9.309 1.00 97.62 185 LEU A N 1
ATOM 1378 C CA . LEU A 1 185 ? -7.239 -1.397 9.960 1.00 97.62 185 LEU A CA 1
ATOM 1379 C C . LEU A 1 185 ? -6.997 -1.508 11.465 1.00 97.62 185 LEU A C 1
ATOM 1381 O O . LEU A 1 185 ? -7.188 -2.561 12.070 1.00 97.62 185 LEU A O 1
ATOM 1385 N N . GLY A 1 186 ? -6.613 -0.384 12.070 1.00 97.94 186 GLY A N 1
ATOM 1386 C CA . GLY A 1 186 ? -6.429 -0.274 13.515 1.00 97.94 186 GLY A CA 1
ATOM 1387 C C . GLY A 1 186 ? -5.089 -0.798 14.024 1.00 97.94 186 GLY A C 1
ATOM 1388 O O . GLY A 1 186 ? -4.957 -1.007 15.223 1.00 97.94 186 GLY A O 1
ATOM 1389 N N . ASP A 1 187 ? -4.102 -0.996 13.153 1.00 98.44 187 ASP A N 1
ATOM 1390 C CA . ASP A 1 187 ? -2.727 -1.388 13.493 1.00 98.44 187 ASP A CA 1
ATOM 1391 C C . ASP A 1 187 ? -2.082 -0.502 14.579 1.00 98.44 187 ASP A C 1
ATOM 1393 O O . ASP A 1 187 ? -1.482 -1.018 15.520 1.00 98.44 187 ASP A O 1
ATOM 1397 N N . GLY A 1 188 ? -2.280 0.817 14.523 1.00 98.00 188 GLY A N 1
ATOM 1398 C CA . GLY A 1 188 ? -1.746 1.764 15.516 1.00 98.00 188 GLY A CA 1
ATOM 1399 C C . GLY A 1 188 ? -2.505 1.845 16.848 1.00 98.00 188 GLY A C 1
ATOM 1400 O O . GLY A 1 188 ? -2.120 2.626 17.720 1.00 98.00 188 GLY A O 1
ATOM 1401 N N . GLY A 1 189 ? -3.587 1.07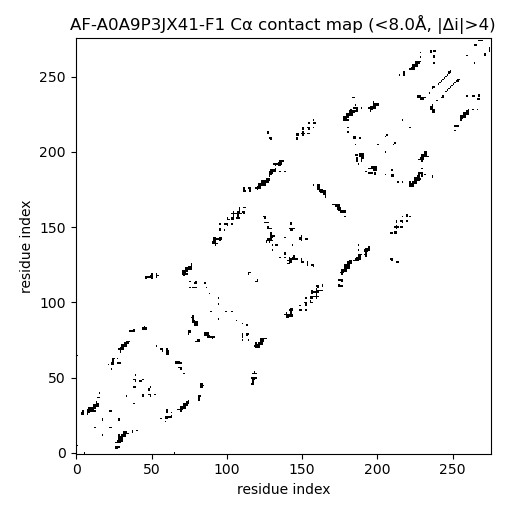4 17.006 1.00 98.19 189 GLY A N 1
ATOM 1402 C CA . GLY A 1 189 ? -4.443 1.043 18.200 1.00 98.19 189 GLY A CA 1
ATOM 1403 C C . GLY A 1 189 ? -4.259 -0.196 19.082 1.00 98.19 189 GLY A C 1
ATOM 1404 O O . GLY A 1 189 ? -5.082 -0.446 19.967 1.00 98.19 189 GLY A O 1
ATOM 1405 N N . THR A 1 190 ? -3.224 -1.001 18.835 1.00 98.62 190 THR A N 1
ATOM 1406 C CA . THR A 1 190 ? -3.016 -2.261 19.556 1.00 98.62 190 THR A CA 1
ATOM 1407 C C . THR A 1 190 ? -2.763 -2.022 21.042 1.00 98.62 190 THR A C 1
ATOM 1409 O O . THR A 1 190 ? -2.057 -1.098 21.458 1.00 98.62 190 THR A O 1
ATOM 1412 N N . ARG A 1 191 ? -3.349 -2.873 21.889 1.00 97.88 191 ARG A N 1
ATOM 1413 C CA . ARG A 1 191 ? -3.241 -2.762 23.345 1.00 97.88 191 ARG A CA 1
ATOM 1414 C C . ARG A 1 191 ? -1.773 -2.812 23.773 1.00 97.88 191 ARG A C 1
ATOM 1416 O O . ARG A 1 191 ? -1.103 -3.826 23.602 1.00 97.88 191 ARG A O 1
ATOM 1423 N N . GLY A 1 192 ? -1.303 -1.730 24.390 1.00 97.62 192 GLY A N 1
ATOM 1424 C CA . GLY A 1 192 ? 0.075 -1.614 24.869 1.00 97.62 192 GLY A CA 1
ATOM 1425 C C . GLY A 1 192 ? 1.114 -1.379 23.771 1.00 97.62 192 GLY A C 1
ATOM 1426 O O . GLY A 1 192 ? 2.300 -1.543 24.050 1.00 97.62 192 GLY A O 1
ATOM 1427 N N . GLY A 1 193 ? 0.687 -1.049 22.546 1.00 97.88 193 GLY A N 1
ATOM 1428 C CA . GLY A 1 193 ? 1.575 -0.869 21.399 1.00 97.88 193 GLY A CA 1
ATOM 1429 C C . GLY A 1 193 ? 2.265 -2.163 20.965 1.00 97.88 193 GLY A C 1
ATOM 1430 O O . GLY A 1 193 ? 3.390 -2.135 20.477 1.00 97.88 193 GLY A O 1
ATOM 1431 N N . VAL A 1 194 ? 1.646 -3.323 21.191 1.00 98.38 194 VAL A N 1
ATOM 1432 C CA . VAL A 1 194 ? 2.225 -4.607 20.779 1.00 98.38 194 VAL A CA 1
ATOM 1433 C C . VAL A 1 194 ? 2.078 -4.764 19.269 1.00 98.38 194 VAL A C 1
ATOM 1435 O O . VAL A 1 194 ? 0.964 -4.775 18.744 1.00 98.38 194 VAL A O 1
ATOM 1438 N N . ASP A 1 195 ? 3.201 -4.917 18.567 1.00 98.38 195 ASP A N 1
ATOM 1439 C CA . ASP A 1 195 ? 3.183 -5.130 17.121 1.00 98.38 195 ASP A CA 1
ATOM 1440 C C . ASP A 1 195 ? 2.404 -6.397 16.748 1.00 98.38 195 ASP A C 1
ATOM 1442 O O . ASP A 1 195 ? 2.499 -7.415 17.436 1.00 98.38 195 ASP A O 1
ATOM 1446 N N . ARG A 1 196 ? 1.583 -6.306 15.690 1.00 97.69 196 ARG A N 1
ATOM 1447 C CA . ARG A 1 196 ? 0.622 -7.353 15.270 1.00 97.69 196 ARG A CA 1
ATOM 1448 C C . ARG A 1 196 ? -0.377 -7.784 16.355 1.00 97.69 196 ARG A C 1
ATOM 1450 O O . ARG A 1 196 ? -1.026 -8.825 16.230 1.00 97.69 196 ARG A O 1
ATOM 1457 N N . GLY A 1 197 ? -0.490 -6.995 17.422 1.00 97.56 197 GLY A N 1
ATOM 1458 C CA . GLY A 1 197 ? -1.332 -7.272 18.573 1.00 97.56 197 GLY A CA 1
ATOM 1459 C C . GLY A 1 197 ? -2.820 -7.060 18.306 1.00 97.56 197 GLY A C 1
ATOM 1460 O O . GLY A 1 197 ? -3.308 -7.056 17.175 1.00 97.56 197 GLY A O 1
ATOM 1461 N N . GLU A 1 198 ? -3.561 -6.876 19.391 1.00 98.06 198 GLU A N 1
ATOM 1462 C CA . GLU A 1 198 ? -5.012 -6.738 19.360 1.00 98.06 198 GLU A CA 1
ATOM 1463 C C . GLU A 1 198 ? -5.437 -5.299 19.649 1.00 98.06 198 GLU A C 1
ATOM 1465 O O . GLU A 1 198 ? -5.113 -4.736 20.697 1.00 98.06 198 GLU A O 1
ATOM 1470 N N . THR A 1 199 ? -6.222 -4.733 18.742 1.00 98.38 199 THR A N 1
ATOM 1471 C CA . THR A 1 199 ? -6.967 -3.491 18.944 1.00 98.38 199 THR A CA 1
ATOM 1472 C C . THR A 1 199 ? -8.329 -3.839 19.528 1.00 98.38 199 THR A C 1
ATOM 1474 O O . THR A 1 199 ? -9.066 -4.664 18.986 1.00 98.38 199 THR A O 1
ATOM 1477 N N . VAL A 1 200 ? -8.678 -3.238 20.664 1.00 96.94 200 VAL A N 1
ATOM 1478 C CA . VAL A 1 200 ? -9.901 -3.578 21.404 1.00 96.94 200 VAL A CA 1
ATOM 1479 C C . VAL A 1 200 ? -10.777 -2.353 21.553 1.00 96.94 200 VAL A C 1
ATOM 1481 O O . VAL A 1 200 ? -10.294 -1.280 21.900 1.00 96.94 200 VAL A O 1
ATOM 1484 N N . GLY A 1 201 ? -12.077 -2.524 21.332 1.00 95.31 201 GLY A N 1
ATOM 1485 C CA . GLY A 1 201 ? -13.043 -1.447 21.499 1.00 95.31 201 GLY A CA 1
ATOM 1486 C C . GLY A 1 201 ? -14.282 -1.615 20.634 1.00 95.31 201 GLY A C 1
ATOM 1487 O O . GLY A 1 201 ? -14.405 -2.560 19.854 1.00 95.31 201 GLY A O 1
ATOM 1488 N N . GLY A 1 202 ? -15.214 -0.676 20.783 1.00 97.94 202 GLY A N 1
ATOM 1489 C CA . GLY A 1 202 ? -16.409 -0.610 19.949 1.00 97.94 202 GLY A CA 1
ATOM 1490 C C . GLY A 1 202 ? -16.096 -0.126 18.534 1.00 97.94 202 GLY A C 1
ATOM 1491 O O . GLY A 1 202 ? -15.161 0.642 18.312 1.00 97.94 202 GLY A O 1
ATOM 1492 N N . GLU A 1 203 ? -16.925 -0.537 17.579 1.00 98.31 203 GLU A N 1
ATOM 1493 C CA . GLU A 1 203 ? -16.766 -0.173 16.168 1.00 98.31 203 GLU A CA 1
ATOM 1494 C C . GLU A 1 203 ? -16.824 1.342 15.942 1.00 98.31 203 GLU A C 1
ATOM 1496 O O . GLU A 1 203 ? -16.087 1.872 15.120 1.00 98.31 203 GLU A O 1
ATOM 1501 N N . ALA A 1 204 ? -17.646 2.058 16.714 1.00 98.31 204 ALA A N 1
ATOM 1502 C CA . ALA A 1 204 ? -17.734 3.513 16.633 1.00 98.31 204 ALA A CA 1
ATOM 1503 C C . ALA A 1 204 ? -16.376 4.196 16.876 1.00 98.31 204 ALA A C 1
ATOM 1505 O O . ALA A 1 204 ? -16.033 5.130 16.157 1.00 98.31 204 ALA A O 1
ATOM 1506 N N . GLU A 1 205 ? -15.585 3.710 17.839 1.00 97.19 205 GLU A N 1
ATOM 1507 C CA . GLU A 1 205 ? -14.258 4.271 18.119 1.00 97.19 205 GLU A CA 1
ATOM 1508 C C . GLU A 1 205 ? -13.242 3.849 17.054 1.00 97.19 205 GLU A C 1
ATOM 1510 O O . GLU A 1 205 ? -12.503 4.689 16.543 1.00 97.19 205 GLU A O 1
ATOM 1515 N N . LEU A 1 206 ? -13.275 2.576 16.637 1.00 98.38 206 LEU A N 1
ATOM 1516 C CA . LEU A 1 206 ? -12.456 2.080 15.528 1.00 98.38 206 LEU A CA 1
ATOM 1517 C C . LEU A 1 206 ? -12.653 2.948 14.271 1.00 98.38 206 LEU A C 1
ATOM 1519 O O . LEU A 1 206 ? -11.684 3.386 13.651 1.00 98.38 206 LEU A O 1
ATOM 1523 N N . ARG A 1 207 ? -13.912 3.245 13.931 1.00 98.56 207 ARG A N 1
ATOM 1524 C CA . ARG A 1 207 ? -14.291 4.078 12.784 1.00 98.56 207 ARG A CA 1
ATOM 1525 C C . ARG A 1 207 ? -13.952 5.545 12.958 1.00 98.56 207 ARG A C 1
ATOM 1527 O O . ARG A 1 207 ? -13.607 6.195 11.983 1.00 98.56 207 ARG A O 1
ATOM 1534 N N . LYS A 1 208 ? -14.068 6.077 14.170 1.00 98.38 208 LYS A N 1
ATOM 1535 C CA . LYS A 1 208 ? -13.749 7.477 14.452 1.00 98.38 208 LYS A CA 1
ATOM 1536 C C . LYS A 1 208 ? -12.249 7.749 14.351 1.00 98.38 208 LYS A C 1
ATOM 1538 O O . LYS A 1 208 ? -11.870 8.817 13.886 1.00 98.38 208 LYS A O 1
ATOM 1543 N N . VAL A 1 209 ? -11.415 6.805 14.786 1.00 98.44 209 VAL A N 1
ATOM 1544 C CA . VAL A 1 209 ? -9.964 7.011 14.888 1.00 98.44 209 VAL A CA 1
ATOM 1545 C C . VAL A 1 209 ? -9.215 6.468 13.679 1.00 98.44 209 VAL A C 1
ATOM 1547 O O . VAL A 1 209 ? -8.412 7.180 13.089 1.00 98.44 209 VAL A O 1
ATOM 1550 N N . HIS A 1 210 ? -9.466 5.219 13.287 1.00 98.69 210 HIS A N 1
ATOM 1551 C CA . HIS A 1 210 ? -8.589 4.500 12.357 1.00 98.69 210 HIS A CA 1
ATOM 1552 C C . HIS A 1 210 ? -9.123 4.424 10.923 1.00 98.69 210 HIS A C 1
ATOM 1554 O O . HIS A 1 210 ? -8.358 4.143 10.005 1.00 98.69 210 HIS A O 1
ATOM 1560 N N . LEU A 1 211 ? -10.419 4.660 10.711 1.00 98.62 211 LEU A N 1
ATOM 1561 C CA . LEU A 1 211 ? -11.035 4.623 9.382 1.00 98.62 211 LEU A CA 1
ATOM 1562 C C . LEU A 1 211 ? -10.925 5.927 8.559 1.00 98.62 211 LEU A C 1
ATOM 1564 O O . LEU A 1 211 ? -10.839 5.799 7.335 1.00 98.62 211 LEU A O 1
ATOM 1568 N N . PRO A 1 212 ? -10.900 7.156 9.132 1.00 98.75 212 PRO A N 1
ATOM 1569 C CA . PRO A 1 212 ? -10.944 8.381 8.328 1.00 98.75 212 PRO A CA 1
ATOM 1570 C C . PRO A 1 212 ? -9.827 8.495 7.276 1.00 98.75 212 PRO A C 1
ATOM 1572 O O . PRO A 1 212 ? -10.158 8.816 6.130 1.00 98.75 212 PRO A O 1
ATOM 1575 N N . PRO A 1 213 ? -8.557 8.134 7.573 1.00 98.75 213 PRO A N 1
ATOM 1576 C CA . PRO A 1 213 ? -7.501 8.165 6.563 1.00 98.75 213 PRO A CA 1
ATOM 1577 C C . PRO A 1 213 ? -7.782 7.255 5.359 1.00 98.75 213 PRO A C 1
ATOM 1579 O O . PRO A 1 213 ? -7.472 7.618 4.227 1.00 98.75 213 PRO A O 1
ATOM 1582 N N . TYR A 1 214 ? -8.430 6.101 5.564 1.00 98.88 214 TYR A N 1
ATOM 1583 C CA . TYR A 1 214 ? -8.804 5.202 4.468 1.00 98.88 214 TYR A CA 1
ATOM 1584 C C . TYR A 1 214 ? -9.960 5.738 3.631 1.00 98.88 214 TYR A C 1
ATOM 1586 O O . TYR A 1 214 ? -9.936 5.590 2.412 1.00 98.88 214 TYR A O 1
ATOM 1594 N N . VAL A 1 215 ? -10.966 6.359 4.254 1.00 98.75 215 VAL A N 1
ATOM 1595 C CA . VAL A 1 215 ? -12.073 6.990 3.513 1.00 98.75 215 VAL A CA 1
ATOM 1596 C C . VAL A 1 215 ? -11.522 8.058 2.573 1.00 98.75 215 VAL A C 1
ATOM 1598 O O . VAL A 1 215 ? -11.872 8.082 1.393 1.00 98.75 215 VAL A O 1
ATOM 1601 N N . ALA A 1 216 ? -10.608 8.889 3.072 1.00 98.69 216 ALA A N 1
ATOM 1602 C CA . ALA A 1 216 ? -9.961 9.912 2.266 1.00 98.69 216 ALA A CA 1
ATOM 1603 C C . ALA A 1 216 ? -9.047 9.307 1.186 1.00 98.69 216 ALA A C 1
ATOM 1605 O O . ALA A 1 216 ? -9.128 9.710 0.032 1.00 98.69 216 ALA A O 1
ATOM 1606 N N . ALA A 1 217 ? -8.250 8.282 1.511 1.00 98.62 217 ALA A N 1
ATOM 1607 C CA . ALA A 1 217 ? -7.413 7.584 0.533 1.00 98.62 217 ALA A CA 1
ATOM 1608 C C . ALA A 1 217 ? -8.233 6.977 -0.623 1.00 98.62 217 ALA A C 1
ATOM 1610 O O . ALA A 1 217 ? -7.838 7.074 -1.785 1.00 98.62 217 ALA A O 1
ATOM 1611 N N . VAL A 1 218 ? -9.396 6.382 -0.328 1.00 98.62 218 VAL A N 1
ATOM 1612 C CA . VAL A 1 218 ? -10.315 5.862 -1.353 1.00 98.62 218 VAL A CA 1
ATOM 1613 C C . VAL A 1 218 ? -10.888 6.996 -2.206 1.00 98.62 218 VAL A C 1
ATOM 1615 O O . VAL A 1 218 ? -10.946 6.849 -3.426 1.00 98.62 218 VAL A O 1
ATOM 1618 N N . ALA A 1 219 ? -11.261 8.127 -1.600 1.00 98.06 219 ALA A N 1
ATOM 1619 C CA . ALA A 1 219 ? -11.758 9.298 -2.325 1.00 98.06 219 ALA A CA 1
ATOM 1620 C C . ALA A 1 219 ? -10.699 9.929 -3.252 1.00 98.06 219 ALA A C 1
ATOM 1622 O O . ALA A 1 219 ? -11.042 10.375 -4.345 1.00 98.06 219 ALA A O 1
ATOM 1623 N N . GLU A 1 220 ? -9.421 9.911 -2.857 1.00 96.88 220 GLU A N 1
ATOM 1624 C CA . GLU A 1 220 ? -8.289 10.352 -3.691 1.00 96.88 220 GLU A CA 1
ATOM 1625 C C . GLU A 1 220 ? -7.939 9.358 -4.813 1.00 96.88 220 GLU A C 1
ATOM 1627 O O . GLU A 1 220 ? -7.201 9.703 -5.734 1.00 96.88 220 GLU A O 1
ATOM 1632 N N . GLY A 1 221 ? -8.465 8.128 -4.769 1.00 96.44 221 GLY A N 1
ATOM 1633 C CA . GLY A 1 221 ? -8.215 7.107 -5.788 1.00 96.44 221 GLY A CA 1
ATOM 1634 C C . GLY A 1 221 ? -6.995 6.223 -5.522 1.00 96.44 221 GLY A C 1
ATOM 1635 O O . GLY A 1 221 ? -6.346 5.784 -6.473 1.00 96.44 221 GLY A O 1
ATOM 1636 N N . VAL A 1 222 ? -6.681 5.929 -4.252 1.00 98.31 222 VAL A N 1
ATOM 1637 C CA . VAL A 1 222 ? -5.613 4.980 -3.890 1.00 98.31 222 VAL A CA 1
ATOM 1638 C C . VAL A 1 222 ? -5.762 3.655 -4.655 1.00 98.31 222 VAL A C 1
ATOM 1640 O O . VAL A 1 222 ? -6.859 3.107 -4.786 1.00 98.31 222 VAL A O 1
ATOM 1643 N N . SER A 1 223 ? -4.654 3.130 -5.184 1.00 98.50 223 SER A N 1
ATOM 1644 C CA . SER A 1 223 ? -4.684 1.951 -6.062 1.00 98.50 223 SER A CA 1
ATOM 1645 C C . SER A 1 223 ? -4.839 0.640 -5.294 1.00 98.50 223 SER A C 1
ATOM 1647 O O . SER A 1 223 ? -5.499 -0.289 -5.771 1.00 98.50 223 SER A O 1
ATOM 1649 N N . ALA A 1 224 ? -4.245 0.562 -4.105 1.00 98.75 224 ALA A N 1
ATOM 1650 C CA . ALA A 1 224 ? -4.276 -0.621 -3.264 1.00 98.75 224 ALA A CA 1
ATOM 1651 C C . ALA A 1 224 ? -4.500 -0.280 -1.783 1.00 98.75 224 ALA A C 1
ATOM 1653 O O . ALA A 1 224 ? -4.200 0.818 -1.317 1.00 98.75 224 ALA A O 1
ATOM 1654 N N . ILE A 1 225 ? -5.012 -1.253 -1.036 1.00 98.88 225 ILE A N 1
ATOM 1655 C CA . ILE A 1 225 ? -5.064 -1.240 0.426 1.00 98.88 225 ILE A CA 1
ATOM 1656 C C . ILE A 1 225 ? -4.464 -2.553 0.919 1.00 98.88 225 ILE A C 1
ATOM 1658 O O . ILE A 1 225 ? -4.801 -3.617 0.398 1.00 98.88 225 ILE A O 1
ATOM 1662 N N . MET A 1 226 ? -3.573 -2.482 1.906 1.00 98.88 226 MET A N 1
ATOM 1663 C CA . MET A 1 226 ? -2.955 -3.662 2.518 1.00 98.88 226 MET A CA 1
ATOM 1664 C C . MET A 1 226 ? -3.617 -3.959 3.861 1.00 98.88 226 MET A C 1
ATOM 1666 O O . MET A 1 226 ? -3.712 -3.061 4.691 1.00 98.88 226 MET A O 1
ATOM 1670 N N . ALA A 1 227 ? -4.077 -5.189 4.087 1.00 98.69 227 ALA A N 1
ATOM 1671 C CA . ALA A 1 227 ? -4.663 -5.601 5.365 1.00 98.69 227 ALA A CA 1
ATOM 1672 C C . ALA A 1 227 ? -3.592 -5.747 6.463 1.00 98.69 227 ALA A C 1
ATOM 1674 O O . ALA A 1 227 ? -2.484 -6.203 6.192 1.00 98.69 227 ALA A O 1
ATOM 1675 N N . SER A 1 228 ? -3.934 -5.373 7.696 1.00 98.50 228 SER A N 1
ATOM 1676 C CA . SER A 1 228 ? -3.062 -5.433 8.879 1.00 98.50 228 SER A CA 1
ATOM 1677 C C . SER A 1 228 ? -2.900 -6.845 9.432 1.00 98.50 228 SER A C 1
ATOM 1679 O O . SER A 1 228 ? -3.855 -7.603 9.453 1.00 98.50 228 SER A O 1
ATOM 1681 N N . TYR A 1 229 ? -1.736 -7.186 9.988 1.00 98.25 229 TYR A N 1
ATOM 1682 C CA . TYR A 1 229 ? -1.590 -8.395 10.818 1.00 98.25 229 TYR A CA 1
ATOM 1683 C C . TYR A 1 229 ? -2.431 -8.374 12.103 1.00 98.25 229 TYR A C 1
ATOM 1685 O O . TYR A 1 229 ? -2.717 -9.424 12.689 1.00 98.25 229 TYR A O 1
ATOM 1693 N N . SER A 1 230 ? -2.751 -7.179 12.605 1.00 98.06 230 SER A N 1
ATOM 1694 C CA . SER A 1 230 ? -3.446 -7.006 13.879 1.00 98.06 230 SER A CA 1
ATOM 1695 C C . SER A 1 230 ? -4.831 -7.656 13.882 1.00 98.06 230 SER A C 1
ATOM 1697 O O . SER A 1 230 ? -5.434 -7.964 12.849 1.00 98.06 230 SER A O 1
ATOM 1699 N N . SER A 1 231 ? -5.355 -7.848 15.087 1.00 98.31 231 SER A N 1
ATOM 1700 C CA . SER A 1 231 ? -6.740 -8.260 15.301 1.00 98.31 231 SER A CA 1
ATOM 1701 C C . SER A 1 231 ? -7.583 -7.097 15.817 1.00 98.31 231 SER A C 1
ATOM 1703 O O . SER A 1 231 ? -7.071 -6.221 16.511 1.00 98.31 231 SER A O 1
ATOM 1705 N N . TRP A 1 232 ? -8.890 -7.129 15.558 1.00 98.25 232 TRP A N 1
ATOM 1706 C CA . TRP A 1 232 ? -9.877 -6.291 16.241 1.00 98.25 232 TRP A CA 1
ATOM 1707 C C . TRP A 1 232 ? -10.845 -7.181 17.009 1.00 98.25 232 TRP A C 1
ATOM 1709 O O . TRP A 1 232 ? -11.480 -8.046 16.406 1.00 98.25 232 TRP A O 1
ATOM 1719 N N . ASN A 1 233 ? -10.935 -6.996 18.331 1.00 97.00 233 ASN A N 1
ATOM 1720 C CA . ASN A 1 233 ? -11.726 -7.856 19.223 1.00 97.00 233 ASN A CA 1
ATOM 1721 C C . ASN A 1 233 ? -11.522 -9.353 18.894 1.00 97.00 233 ASN A C 1
ATOM 1723 O O . ASN A 1 233 ? -12.462 -10.086 18.591 1.00 97.00 233 ASN A O 1
ATOM 1727 N N . SER A 1 234 ? -10.253 -9.766 18.883 1.00 93.69 234 SER A N 1
ATOM 1728 C CA . SER A 1 234 ? -9.741 -11.114 18.611 1.00 93.69 234 SER A CA 1
ATOM 1729 C C . SER A 1 234 ? -9.918 -11.638 17.179 1.00 93.69 234 SER A C 1
ATOM 1731 O O . SER A 1 234 ? -9.342 -12.668 16.836 1.00 93.69 234 SER A O 1
ATOM 1733 N N . SER A 1 235 ? -10.625 -10.921 16.302 1.00 95.50 235 SER A N 1
ATOM 1734 C CA . SER A 1 235 ? -10.737 -11.268 14.884 1.00 95.50 235 SER A CA 1
ATOM 1735 C C . SER A 1 235 ? -9.546 -10.717 14.097 1.00 95.50 235 SER A C 1
ATOM 1737 O O . SER A 1 235 ? -9.389 -9.499 13.990 1.00 95.50 235 SER A O 1
ATOM 1739 N N . LYS A 1 236 ? -8.709 -11.604 13.544 1.00 96.94 236 LYS A N 1
ATOM 1740 C CA . LYS A 1 236 ? -7.596 -11.239 12.649 1.00 96.94 236 LYS A CA 1
ATOM 1741 C C . LYS A 1 236 ? -8.117 -10.485 11.427 1.00 96.94 236 LYS A C 1
ATOM 1743 O O . LYS A 1 236 ? -9.065 -10.950 10.792 1.00 96.94 236 LYS A O 1
ATOM 1748 N N . MET A 1 237 ? -7.492 -9.360 11.069 1.00 97.88 237 MET A N 1
ATOM 1749 C CA . MET A 1 237 ? -7.962 -8.533 9.947 1.00 97.88 237 MET A CA 1
ATOM 1750 C C . MET A 1 237 ? -8.005 -9.301 8.626 1.00 97.88 237 MET A C 1
ATOM 1752 O O . MET A 1 237 ? -9.014 -9.208 7.934 1.00 97.88 237 MET A O 1
ATOM 1756 N N . HIS A 1 238 ? -6.999 -10.124 8.307 1.00 97.44 238 HIS A N 1
ATOM 1757 C CA . HIS A 1 238 ? -6.977 -10.926 7.071 1.00 97.44 238 HIS A CA 1
ATOM 1758 C C . HIS A 1 238 ? -8.144 -11.909 6.919 1.00 97.44 238 HIS A C 1
ATOM 1760 O O . HIS A 1 238 ? -8.482 -12.265 5.796 1.00 97.44 238 HIS A O 1
ATOM 1766 N N . GLY A 1 239 ? -8.783 -12.318 8.019 1.00 95.19 239 GLY A N 1
ATOM 1767 C CA . GLY A 1 239 ? -9.973 -13.176 8.018 1.00 95.19 239 GLY A CA 1
ATOM 1768 C C . GLY A 1 239 ? -11.277 -12.416 8.284 1.00 95.19 239 GLY A C 1
ATOM 1769 O O . GLY A 1 239 ? -12.351 -13.015 8.349 1.00 95.19 239 GLY A O 1
ATOM 1770 N N . ASN A 1 240 ? -11.220 -11.095 8.468 1.00 96.69 240 ASN A N 1
ATOM 1771 C CA . ASN A 1 240 ? -12.371 -10.299 8.872 1.00 96.69 240 ASN A CA 1
ATOM 1772 C C . ASN A 1 240 ? -13.204 -9.880 7.653 1.00 96.69 240 ASN A C 1
ATOM 1774 O O . ASN A 1 240 ? -13.076 -8.773 7.126 1.00 96.69 240 ASN A O 1
ATOM 1778 N N . ARG A 1 241 ? -14.095 -10.775 7.205 1.00 97.06 241 ARG A N 1
ATOM 1779 C CA . ARG A 1 241 ? -14.984 -10.523 6.058 1.00 97.06 241 ARG A CA 1
ATOM 1780 C C . ARG A 1 241 ? -15.810 -9.243 6.227 1.00 97.06 241 ARG A C 1
ATOM 1782 O O . ARG A 1 241 ? -15.998 -8.519 5.252 1.00 97.06 241 ARG A O 1
ATOM 1789 N N . TYR A 1 242 ? -16.289 -8.964 7.439 1.00 98.31 242 TYR A N 1
ATOM 1790 C CA . TYR A 1 242 ? -17.092 -7.776 7.718 1.00 98.31 242 TYR A CA 1
ATOM 1791 C C . TYR A 1 242 ? -16.333 -6.492 7.358 1.00 98.31 242 TYR A C 1
ATOM 1793 O O . TYR A 1 242 ? -16.794 -5.716 6.523 1.00 98.31 242 TYR A O 1
ATOM 1801 N N . LEU A 1 243 ? -15.123 -6.306 7.892 1.00 98.50 243 LEU A N 1
ATOM 1802 C CA . LEU A 1 243 ? -14.328 -5.109 7.618 1.00 98.50 243 LEU A CA 1
ATOM 1803 C C . LEU A 1 243 ? -13.777 -5.097 6.184 1.00 98.50 243 LEU A C 1
ATOM 1805 O O . LEU A 1 243 ? -13.863 -4.083 5.497 1.00 98.50 243 LEU A O 1
ATOM 1809 N N . LEU A 1 244 ? -13.257 -6.224 5.689 1.00 98.56 244 LEU A N 1
ATOM 1810 C CA . LEU A 1 244 ? -12.622 -6.284 4.367 1.00 98.56 244 LEU A CA 1
ATOM 1811 C C . LEU A 1 244 ? -13.607 -6.242 3.194 1.00 98.56 244 LEU A C 1
ATOM 1813 O O . LEU A 1 244 ? -13.227 -5.841 2.096 1.00 98.56 244 LEU A O 1
ATOM 1817 N N . THR A 1 245 ? -14.853 -6.678 3.390 1.00 98.38 245 THR A N 1
ATOM 1818 C CA . THR A 1 245 ? -15.863 -6.745 2.322 1.00 98.38 245 THR A CA 1
ATOM 1819 C C . THR A 1 245 ? -17.011 -5.782 2.572 1.00 98.38 245 THR A C 1
ATOM 1821 O O . THR A 1 245 ? -17.266 -4.922 1.732 1.00 98.38 245 THR A O 1
ATOM 1824 N N . ASP A 1 246 ? -17.711 -5.901 3.696 1.00 98.69 246 ASP A N 1
ATOM 1825 C CA . ASP A 1 246 ? -18.929 -5.115 3.909 1.00 98.69 246 ASP A CA 1
ATOM 1826 C C . ASP A 1 246 ? -18.584 -3.638 4.154 1.00 98.69 246 ASP A C 1
ATOM 1828 O O . ASP A 1 246 ? -19.155 -2.760 3.513 1.00 98.69 246 ASP A O 1
ATOM 1832 N N . VAL A 1 247 ? -17.563 -3.353 4.966 1.00 98.69 247 VAL A N 1
ATOM 1833 C CA . VAL A 1 247 ? -17.104 -1.973 5.185 1.00 98.69 247 VAL A CA 1
ATOM 1834 C C . VAL A 1 247 ? -16.246 -1.484 4.015 1.00 98.69 247 VAL A C 1
ATOM 1836 O O . VAL A 1 247 ? -16.609 -0.531 3.329 1.00 98.69 247 VAL A O 1
ATOM 1839 N N . LEU A 1 248 ? -15.124 -2.142 3.716 1.00 98.69 248 LEU A N 1
ATOM 1840 C CA . LEU A 1 248 ? -14.186 -1.626 2.716 1.00 98.69 248 LEU A CA 1
ATOM 1841 C C . LEU A 1 248 ? -14.739 -1.636 1.278 1.00 98.69 248 LEU A C 1
ATOM 1843 O O . LEU A 1 248 ? -14.609 -0.651 0.549 1.00 98.69 248 LEU A O 1
ATOM 1847 N N . ARG A 1 249 ? -15.331 -2.748 0.822 1.00 98.12 249 ARG A N 1
ATOM 1848 C CA . ARG A 1 249 ? -15.756 -2.893 -0.586 1.00 98.12 249 ARG A CA 1
ATOM 1849 C C . ARG A 1 249 ? -17.146 -2.333 -0.852 1.00 98.12 249 ARG A C 1
ATOM 1851 O O . ARG A 1 249 ? -17.353 -1.757 -1.925 1.00 98.12 249 ARG A O 1
ATOM 1858 N N . GLN A 1 250 ? -18.092 -2.559 0.060 1.00 98.50 250 GLN A N 1
ATOM 1859 C CA . GLN A 1 250 ? -19.493 -2.178 -0.139 1.00 98.50 250 GLN A CA 1
ATOM 1860 C C . GLN A 1 250 ? -19.768 -0.772 0.398 1.00 98.50 250 GLN A C 1
ATOM 1862 O O . GLN A 1 250 ? -20.185 0.076 -0.384 1.00 98.50 250 GLN A O 1
ATOM 1867 N N . GLU A 1 251 ? -19.488 -0.505 1.677 1.00 98.44 251 GLU A N 1
ATOM 1868 C CA . GLU A 1 251 ? -19.776 0.792 2.305 1.00 98.44 251 GLU A CA 1
ATOM 1869 C C . GLU A 1 251 ? -18.865 1.912 1.780 1.00 98.44 251 GLU A C 1
ATOM 1871 O O . GLU A 1 251 ? -19.354 2.927 1.291 1.00 98.44 251 GLU A O 1
ATOM 1876 N N . MET A 1 252 ? -17.542 1.721 1.814 1.00 98.25 252 MET A N 1
ATOM 1877 C CA . MET A 1 252 ? -16.573 2.713 1.320 1.00 98.25 252 MET A CA 1
ATOM 1878 C C . MET A 1 252 ? -16.419 2.691 -0.207 1.00 98.25 252 MET A C 1
ATOM 1880 O O . MET A 1 252 ? -15.814 3.589 -0.788 1.00 98.25 252 MET A O 1
ATOM 1884 N N . GLY A 1 253 ? -16.929 1.652 -0.874 1.00 98.12 253 GLY A N 1
ATOM 1885 C CA . GLY A 1 253 ? -16.908 1.545 -2.330 1.00 98.12 253 GLY A CA 1
ATOM 1886 C C . GLY A 1 253 ? -15.534 1.265 -2.952 1.00 98.12 253 GLY A C 1
ATOM 1887 O O . GLY A 1 253 ? -15.399 1.433 -4.164 1.00 98.12 253 GLY A O 1
ATOM 1888 N N . PHE A 1 254 ? -14.528 0.814 -2.193 1.00 98.69 254 PHE A N 1
ATOM 1889 C CA . PHE A 1 254 ? -13.168 0.611 -2.707 1.00 98.69 254 PHE A CA 1
ATOM 1890 C C . PHE A 1 254 ? -13.108 -0.424 -3.846 1.00 98.69 254 PHE A C 1
ATOM 1892 O O . PHE A 1 254 ? -13.456 -1.600 -3.675 1.00 98.69 254 PHE A O 1
ATOM 1899 N N . LYS A 1 255 ? -12.619 -0.006 -5.023 1.00 97.81 255 LYS A N 1
ATOM 1900 C CA . LYS A 1 255 ? -12.522 -0.847 -6.237 1.00 97.81 255 LYS A CA 1
ATOM 1901 C C . LYS A 1 255 ? -11.101 -1.288 -6.602 1.00 97.81 255 LYS A C 1
ATOM 1903 O O . LYS A 1 255 ? -10.952 -2.054 -7.547 1.00 97.81 255 LYS A O 1
ATOM 1908 N N . GLY A 1 256 ? -10.086 -0.849 -5.858 1.00 97.94 256 GLY A N 1
ATOM 1909 C CA . GLY A 1 256 ? -8.684 -1.193 -6.109 1.00 97.94 256 GLY A CA 1
ATOM 1910 C C . GLY A 1 256 ? -8.285 -2.592 -5.626 1.00 97.94 256 GLY A C 1
ATOM 1911 O O . GLY A 1 256 ? -9.127 -3.454 -5.341 1.00 97.94 256 GLY A O 1
ATOM 1912 N N . VAL A 1 257 ? -6.982 -2.829 -5.511 1.00 98.38 257 VAL A N 1
ATOM 1913 C CA . VAL A 1 257 ? -6.426 -4.107 -5.041 1.00 98.38 257 VAL A CA 1
ATOM 1914 C C . VAL A 1 257 ? -6.472 -4.169 -3.513 1.00 98.38 257 VAL A C 1
ATOM 1916 O O . VAL A 1 257 ? -6.024 -3.249 -2.839 1.00 98.38 257 VAL A O 1
ATOM 1919 N N . LEU A 1 258 ? -7.008 -5.257 -2.955 1.00 98.44 258 LEU A N 1
ATOM 1920 C CA . LEU A 1 258 ? -6.843 -5.577 -1.535 1.00 98.44 258 LEU A CA 1
ATOM 1921 C C . LEU A 1 258 ? -5.721 -6.611 -1.437 1.00 98.44 258 LEU A C 1
ATOM 1923 O O . LEU A 1 258 ? -5.856 -7.696 -1.999 1.00 98.44 258 LEU A O 1
ATOM 1927 N N . LEU A 1 259 ? -4.628 -6.248 -0.776 1.00 97.00 259 LEU A N 1
ATOM 1928 C CA . LEU A 1 259 ? -3.411 -7.045 -0.652 1.00 97.00 259 LEU A CA 1
ATOM 1929 C C . LEU A 1 259 ? -3.246 -7.528 0.799 1.00 97.00 259 LEU A C 1
ATOM 1931 O O . LEU A 1 259 ? -3.572 -6.805 1.741 1.00 97.00 259 LEU A O 1
ATOM 1935 N N . SER A 1 260 ? -2.725 -8.737 1.000 1.00 98.19 260 SER A N 1
ATOM 1936 C CA . SER A 1 260 ? -2.267 -9.178 2.320 1.00 98.19 260 SER A CA 1
ATOM 1937 C C . SER A 1 260 ? -0.882 -8.611 2.634 1.00 98.19 260 SER A C 1
ATOM 1939 O O . SER A 1 260 ? -0.025 -8.593 1.757 1.00 98.19 260 SER A O 1
ATOM 1941 N N . ASP A 1 261 ? -0.611 -8.257 3.890 1.00 97.88 261 ASP A N 1
ATOM 1942 C CA . ASP A 1 261 ? 0.777 -8.146 4.364 1.00 97.88 261 ASP A CA 1
ATOM 1943 C C . ASP A 1 261 ? 1.559 -9.479 4.214 1.00 97.88 261 ASP A C 1
ATOM 1945 O O . ASP A 1 261 ? 0.981 -10.544 3.951 1.00 97.88 261 ASP A O 1
ATOM 1949 N N . TRP A 1 262 ? 2.880 -9.420 4.365 1.00 95.94 262 TRP A N 1
ATOM 1950 C CA . TRP A 1 262 ? 3.826 -10.504 4.113 1.00 95.94 262 TRP A CA 1
ATOM 1951 C C . TRP A 1 262 ? 3.488 -11.785 4.890 1.00 95.94 262 TRP A C 1
ATOM 1953 O O . TRP A 1 262 ? 3.508 -11.807 6.118 1.00 95.94 262 TRP A O 1
ATOM 1963 N N . GLU A 1 263 ? 3.188 -12.884 4.196 1.00 93.88 263 GLU A N 1
ATOM 1964 C CA . GLU A 1 263 ? 2.838 -14.177 4.821 1.00 93.88 263 GLU A CA 1
ATOM 1965 C C . GLU A 1 263 ? 1.690 -14.101 5.850 1.00 93.88 263 GLU A C 1
ATOM 1967 O O . GLU A 1 263 ? 1.469 -15.043 6.605 1.00 93.88 263 GLU A O 1
ATOM 1972 N N . ALA A 1 264 ? 0.906 -13.021 5.884 1.00 94.94 264 ALA A N 1
ATOM 1973 C CA . ALA A 1 264 ? -0.045 -12.769 6.965 1.00 94.94 264 ALA A CA 1
ATOM 1974 C C . ALA A 1 264 ? -1.201 -13.774 7.033 1.00 94.94 264 ALA A C 1
ATOM 1976 O O . ALA A 1 264 ? -1.791 -13.981 8.090 1.00 94.94 264 ALA A O 1
ATOM 1977 N N . LEU A 1 265 ? -1.489 -14.453 5.921 1.00 92.06 265 LEU A N 1
ATOM 1978 C CA . LEU A 1 265 ? -2.451 -15.556 5.890 1.00 92.06 265 LEU A CA 1
ATOM 1979 C C . LEU A 1 265 ? -2.012 -16.741 6.775 1.00 92.06 265 LEU A C 1
ATOM 1981 O O . LEU A 1 265 ? -2.859 -17.467 7.280 1.00 92.06 265 LEU A O 1
ATOM 1985 N N . THR A 1 266 ? -0.709 -16.901 7.047 1.00 90.56 266 THR A N 1
ATOM 1986 C CA . THR A 1 266 ? -0.201 -17.914 7.996 1.00 90.56 266 THR A CA 1
ATOM 1987 C C . THR A 1 266 ? -0.575 -17.623 9.452 1.00 90.56 266 THR A C 1
ATOM 1989 O O . THR A 1 266 ? -0.499 -18.516 10.290 1.00 90.56 266 THR A O 1
ATOM 1992 N N . GLU A 1 267 ? -1.004 -16.394 9.765 1.00 88.50 267 GLU A N 1
ATOM 1993 C CA . GLU A 1 267 ? -1.471 -16.017 11.103 1.00 88.50 267 GLU A CA 1
ATOM 1994 C C . GLU A 1 267 ? -2.974 -16.279 11.312 1.00 88.50 267 GLU A C 1
ATOM 1996 O O . GLU A 1 267 ? -3.502 -16.029 12.401 1.00 88.50 267 GLU A O 1
ATOM 2001 N N . LEU A 1 268 ? -3.677 -16.770 10.285 1.00 90.12 268 LEU A N 1
ATOM 2002 C CA . LEU A 1 268 ? -5.054 -17.241 10.407 1.00 90.12 268 LEU A CA 1
ATOM 2003 C C . LEU A 1 268 ? -5.086 -18.674 10.963 1.00 90.12 268 LEU A C 1
ATOM 2005 O O . LEU A 1 268 ? -4.166 -19.455 10.722 1.00 90.12 268 LEU A O 1
ATOM 2009 N N . PRO A 1 269 ? -6.136 -19.051 11.715 1.00 82.88 269 PRO A N 1
ATOM 2010 C CA . PRO A 1 269 ? -6.289 -20.426 12.174 1.00 82.88 269 PRO A CA 1
ATOM 2011 C C . PRO A 1 269 ? -6.488 -21.389 10.992 1.00 82.88 269 PRO A C 1
ATOM 2013 O O . PRO A 1 269 ? -7.075 -21.022 9.976 1.00 82.88 269 PRO A O 1
ATOM 2016 N N . GLY A 1 270 ? -6.057 -22.640 11.167 1.00 78.69 270 GLY A N 1
ATOM 2017 C CA . GLY A 1 270 ? -6.193 -23.696 10.157 1.00 78.69 270 GLY A CA 1
ATOM 2018 C C . GLY A 1 270 ? -5.071 -23.710 9.115 1.00 78.69 270 GLY A C 1
ATOM 2019 O O . GLY A 1 270 ? -4.155 -22.891 9.146 1.00 78.69 270 GLY A O 1
ATOM 2020 N N . SER A 1 271 ? -5.122 -24.689 8.215 1.00 74.38 271 SER A N 1
ATOM 2021 C CA . SER A 1 271 ? -4.250 -24.765 7.040 1.00 74.38 271 SER A CA 1
ATOM 2022 C C . SER A 1 271 ? -4.744 -23.837 5.923 1.00 74.38 271 SER A C 1
ATOM 2024 O O . SER A 1 271 ? -5.877 -23.366 5.960 1.00 74.38 271 SER A O 1
ATOM 2026 N N . TYR A 1 272 ? -3.936 -23.616 4.882 1.00 70.50 272 TYR A N 1
ATOM 2027 C CA . TYR A 1 272 ? -4.391 -22.885 3.691 1.00 70.50 272 TYR A CA 1
ATOM 2028 C C . TYR A 1 272 ? -5.633 -23.511 3.034 1.00 70.50 272 TYR A C 1
ATOM 2030 O O . TYR A 1 272 ? -6.438 -22.786 2.459 1.00 70.50 272 TYR A O 1
ATOM 2038 N N . GLU A 1 273 ? -5.803 -24.834 3.133 1.00 65.00 273 GLU A N 1
ATOM 2039 C CA . GLU A 1 273 ? -6.985 -25.539 2.618 1.00 65.00 273 GLU A CA 1
ATOM 2040 C C . GLU A 1 273 ? -8.242 -25.225 3.444 1.00 65.00 273 GLU A C 1
ATOM 2042 O O . GLU A 1 273 ? -9.335 -25.168 2.891 1.00 65.00 273 GLU A O 1
ATOM 2047 N N . ASP A 1 274 ? -8.084 -24.956 4.745 1.00 65.81 274 ASP A N 1
ATOM 2048 C CA . ASP A 1 274 ? -9.184 -24.610 5.656 1.00 65.81 274 ASP A CA 1
ATOM 2049 C C . ASP A 1 274 ? -9.613 -23.133 5.542 1.00 65.81 274 ASP A C 1
ATOM 2051 O O . ASP A 1 274 ? -10.658 -22.746 6.066 1.00 65.81 274 ASP A O 1
ATOM 2055 N N . GLN A 1 275 ? -8.794 -22.296 4.897 1.00 59.59 275 GLN A N 1
ATOM 2056 C CA . GLN A 1 275 ? -8.980 -20.842 4.797 1.00 59.59 275 GLN A CA 1
ATOM 2057 C C . GLN A 1 275 ? -9.701 -20.395 3.507 1.00 59.59 275 GLN A C 1
ATOM 2059 O O . GLN A 1 275 ? -9.943 -19.196 3.344 1.00 59.59 275 GLN A O 1
ATOM 2064 N N . GLY A 1 276 ? -10.006 -21.329 2.595 1.00 51.91 276 GLY A N 1
ATOM 2065 C CA . GLY A 1 276 ? -10.582 -21.087 1.261 1.00 51.91 276 GLY A CA 1
ATOM 2066 C C . GLY A 1 276 ? -12.098 -21.220 1.165 1.00 51.91 276 GLY A C 1
ATOM 2067 O O . GLY A 1 276 ? -12.659 -22.159 1.769 1.00 51.91 276 GLY A O 1
#

Secondary structure (DSSP, 8-state):
--HHHHHHHH-EEEHHHHTTS-HHHHTT--EEEE-TT---TTS-SSHHHHHHHHHHHHHHHTTSTT-PPPEEEE--SSSSTTSTT---PPPHHHHHHHT-HHHHHHHHHHHHHHHHHTT--EE---B------TTSTTGGGSS-S-HHHHHHHHHHHHHHHH-B---TTT-SS-B--B-EEEEETTGGGBGGG-TT-EE-S-HHHHHHHTSHHHHHHHHHT-SEEEEPS-EETTEEGGG-HIIIIIIIIIIS---SEEEEPTTGGGGSSS-TTTT-

Mean predicted aligned error: 3.99 Å

Sequence (276 aa):
MTVEEKVGQMMQIDQRALGLGDNITAYYIGSVLSGGGGWPQYAPNTPSAWADMVDNFQAKALRTRLRIPLVYGADAVHGHNNVLGATVFPHHVGLGAAGNATLVEEVAAAVAKEVAATGVRWTFSPAVTVCLDPRWGRCYESFGADPGLVTEMATAEIRGWMKVPSDAGNFPGNVFIAPTAKHYLGDGGTRGGVDRGETVGGEAELRKVHLPPYVAAVAEGVSAIMASYSSWNSSKMHGNRYLLTDVLRQEMGFKGVLLSDWEALTELPGSYEDQG